Protein AF-A0AAV8C405-F1 (afdb_monomer_lite)

Radius of gyration: 24.77 Å; chains: 1; bounding box: 89×44×61 Å

Foldseek 3Di:
DVVVVVVVVVVVVVVVPPPPPPPQWAFKDWAFDKDFLLVQVDFSGAARLRQKTWDWDDDPPDDQWIWTFMFGPPDPRRQTQDTFQVPHTAGSGQWMWHCHPQRKTFIAHNVRDTRGIPPLGNDPFTMWGQHPQRWTFGHDPDTSDIRPRPRLVRWQQQFFQWAWDDDDPGIDIDHDPQWDQPDPVRSSNPIDGVDDDDLDLVPDDDDDDPQWDWDDQFPDKDWQDDPVVLVVVQSVDSQFPDWDFDPPVTTIIGTHGPCSGITHIYRHPD

Organism: NCBI:txid906938

pLDDT: mean 81.41, std 15.71, range [31.02, 98.56]

Structure (mmCIF, N/CA/C/O backbone):
data_AF-A0AAV8C405-F1
#
_entry.id   AF-A0AAV8C405-F1
#
loop_
_atom_site.group_PDB
_atom_site.id
_atom_site.type_symbol
_atom_site.label_atom_id
_atom_site.label_alt_id
_atom_site.label_comp_id
_atom_site.label_asym_id
_atom_site.label_entity_id
_atom_site.label_seq_id
_atom_site.pdbx_PDB_ins_code
_atom_site.Cartn_x
_atom_site.Cartn_y
_atom_site.Cartn_z
_atom_site.occupancy
_atom_site.B_iso_or_equiv
_atom_site.auth_seq_id
_atom_site.auth_comp_id
_atom_site.auth_asym_id
_atom_site.auth_atom_id
_atom_site.pdbx_PDB_model_num
ATOM 1 N N . MET A 1 1 ? 58.326 25.827 16.447 1.00 53.38 1 MET A N 1
ATOM 2 C CA . MET A 1 1 ? 57.005 26.466 16.674 1.00 53.38 1 MET A CA 1
ATOM 3 C C . MET A 1 1 ? 56.220 26.825 15.402 1.00 53.38 1 MET A C 1
ATOM 5 O O . MET A 1 1 ? 55.010 26.944 15.511 1.00 53.38 1 MET A O 1
ATOM 9 N N . LYS A 1 2 ? 56.823 26.942 14.203 1.00 50.94 2 LYS A N 1
ATOM 10 C CA . LYS A 1 2 ? 56.080 27.263 12.959 1.00 50.94 2 LYS A CA 1
ATOM 11 C C . LYS A 1 2 ? 55.351 26.073 12.296 1.00 50.94 2 LYS A C 1
ATOM 13 O O . LYS A 1 2 ? 54.342 26.290 11.640 1.00 50.94 2 LYS A O 1
ATOM 18 N N . ASN A 1 3 ? 55.773 24.828 12.544 1.00 49.25 3 ASN A N 1
ATOM 19 C CA . ASN A 1 3 ? 55.142 23.636 11.942 1.00 49.25 3 ASN A CA 1
ATOM 20 C C . ASN A 1 3 ? 53.895 23.125 12.688 1.00 49.25 3 ASN A C 1
ATOM 22 O O . ASN A 1 3 ? 53.127 22.360 12.119 1.00 49.25 3 ASN A O 1
ATOM 26 N N . SER A 1 4 ? 53.670 23.559 13.934 1.00 52.88 4 SER A N 1
ATOM 27 C CA . SER A 1 4 ? 52.502 23.128 14.724 1.00 52.88 4 SER A CA 1
ATOM 28 C C . SER A 1 4 ? 51.215 23.850 14.292 1.00 52.88 4 SER A C 1
ATOM 30 O O . SER A 1 4 ? 50.141 23.261 14.263 1.00 52.88 4 SER A O 1
ATOM 32 N N . PHE A 1 5 ? 51.327 25.111 13.855 1.00 55.81 5 PHE A N 1
ATOM 33 C CA . PHE A 1 5 ? 50.181 25.906 13.395 1.00 55.81 5 PHE A CA 1
ATOM 34 C C . PHE A 1 5 ? 49.602 25.421 12.056 1.00 55.81 5 PHE A C 1
ATOM 36 O O . PHE A 1 5 ? 48.390 25.468 11.869 1.00 55.81 5 PHE A O 1
ATOM 43 N N . LEU A 1 6 ? 50.440 24.906 11.146 1.00 54.69 6 LEU A N 1
ATOM 44 C CA . LEU A 1 6 ? 49.982 24.387 9.850 1.00 54.69 6 LEU A CA 1
ATOM 45 C C . LEU A 1 6 ? 49.148 23.100 10.002 1.00 54.69 6 LEU A C 1
ATOM 47 O O . LEU A 1 6 ? 48.210 22.868 9.244 1.00 54.69 6 LEU A O 1
ATOM 51 N N . PHE A 1 7 ? 49.469 22.284 11.010 1.00 53.69 7 PHE A N 1
ATOM 52 C CA . PHE A 1 7 ? 48.799 21.009 11.274 1.00 53.69 7 PHE A CA 1
ATOM 53 C C . PHE A 1 7 ? 47.396 21.200 11.876 1.00 53.69 7 PHE A C 1
ATOM 55 O O . PHE A 1 7 ? 46.473 20.453 11.558 1.00 53.69 7 PHE A O 1
ATOM 62 N N . ILE A 1 8 ? 47.206 22.247 12.688 1.00 54.34 8 ILE A N 1
ATOM 63 C CA . ILE A 1 8 ? 45.905 22.584 13.291 1.00 54.34 8 ILE A CA 1
ATOM 64 C C . ILE A 1 8 ? 44.921 23.109 12.230 1.00 54.34 8 ILE A C 1
ATOM 66 O O . ILE A 1 8 ? 43.741 22.769 12.277 1.00 54.34 8 ILE A O 1
ATOM 70 N N . ILE A 1 9 ? 45.394 23.863 11.230 1.00 54.16 9 ILE A N 1
ATOM 71 C CA . ILE A 1 9 ? 44.545 24.363 10.131 1.00 54.16 9 ILE A CA 1
ATOM 72 C C . ILE A 1 9 ? 44.079 23.210 9.221 1.00 54.16 9 ILE A C 1
ATOM 74 O O . ILE A 1 9 ? 4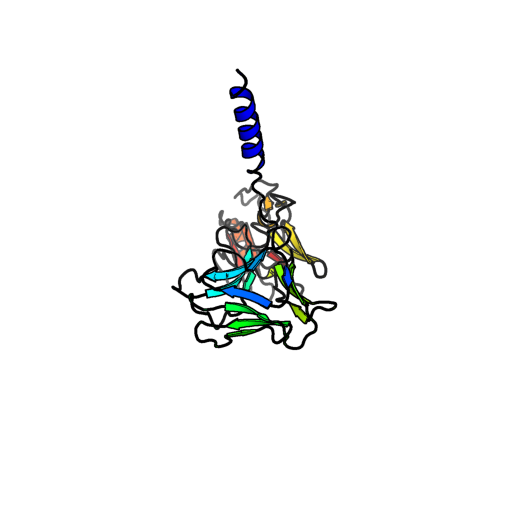2.914 23.174 8.831 1.00 54.16 9 ILE A O 1
ATOM 78 N N . LEU A 1 10 ? 44.938 22.221 8.944 1.00 52.31 10 LEU A N 1
ATOM 79 C CA . LEU A 1 10 ? 44.570 21.025 8.168 1.00 52.31 10 LEU A CA 1
ATOM 80 C C . LEU A 1 10 ? 43.542 20.134 8.896 1.00 52.31 10 LEU A C 1
ATOM 82 O O . LEU A 1 10 ? 42.629 19.611 8.259 1.00 52.31 10 LEU A O 1
ATOM 86 N N . LEU A 1 11 ? 43.622 20.020 10.227 1.00 51.41 11 LEU A N 1
ATOM 87 C CA . LEU A 1 11 ? 42.634 19.292 11.036 1.00 51.41 11 LEU A CA 1
ATOM 88 C C . LEU A 1 11 ? 41.264 19.994 11.080 1.00 51.41 11 LEU A C 1
ATOM 90 O O . LEU A 1 11 ? 40.233 19.321 11.088 1.00 51.41 11 LEU A O 1
ATOM 94 N N . GLN A 1 12 ? 41.226 21.330 11.042 1.00 51.25 12 GLN A N 1
ATOM 95 C CA . GLN A 1 12 ? 39.968 22.087 10.981 1.00 51.25 12 GLN A CA 1
ATOM 96 C C . GLN A 1 12 ? 39.289 21.945 9.609 1.00 51.25 12 GLN A C 1
ATOM 98 O O . GLN A 1 12 ? 38.069 21.832 9.549 1.00 51.25 12 GLN A O 1
ATOM 103 N N . PHE A 1 13 ? 40.058 21.849 8.516 1.00 49.50 13 PHE A N 1
ATOM 104 C CA . PHE A 1 13 ? 39.504 21.581 7.181 1.00 49.50 13 PHE A CA 1
ATOM 105 C C . PHE A 1 13 ? 39.006 20.138 7.009 1.00 49.50 13 PHE A C 1
ATOM 107 O O . PHE A 1 13 ? 37.992 19.925 6.347 1.00 49.50 13 PHE A O 1
ATOM 114 N N . PHE A 1 14 ? 39.648 19.151 7.646 1.00 47.06 14 PHE A N 1
ATOM 115 C CA . PHE A 1 14 ? 39.177 17.757 7.618 1.00 47.06 14 PHE A CA 1
ATOM 116 C C . PHE A 1 14 ? 37.901 17.543 8.456 1.00 47.06 14 PHE A C 1
ATOM 118 O O . PHE A 1 14 ? 37.101 16.659 8.164 1.00 47.06 14 PHE A O 1
ATOM 125 N N . SER A 1 15 ? 37.665 18.401 9.455 1.00 45.88 15 SER A N 1
ATOM 126 C CA . SER A 1 15 ? 36.470 18.358 10.314 1.00 45.88 15 SER A CA 1
ATOM 127 C C . SER A 1 15 ? 35.213 18.951 9.654 1.00 45.88 15 SER A C 1
ATOM 129 O O . SER A 1 15 ? 34.102 18.640 10.073 1.00 45.88 15 SER A O 1
ATOM 131 N N . ILE A 1 16 ? 35.364 19.783 8.613 1.00 47.41 16 ILE A N 1
ATOM 132 C CA . ILE A 1 16 ? 34.240 20.438 7.907 1.00 47.41 16 ILE A CA 1
ATOM 133 C C . ILE A 1 16 ? 33.677 19.550 6.773 1.00 47.41 16 ILE A C 1
ATOM 135 O O . ILE A 1 16 ? 32.593 19.808 6.258 1.00 47.41 16 ILE A O 1
ATOM 139 N N . LEU A 1 17 ? 34.352 18.449 6.420 1.00 48.44 17 LEU A N 1
ATOM 140 C CA . LEU A 1 17 ? 33.932 17.512 5.364 1.00 48.44 17 LEU A CA 1
ATOM 141 C C . LEU A 1 17 ? 33.052 16.344 5.847 1.00 48.44 17 LEU A C 1
ATOM 143 O O . LEU A 1 17 ? 32.697 15.478 5.053 1.00 48.44 17 LEU A O 1
ATOM 147 N N . LEU A 1 18 ? 32.645 16.338 7.118 1.00 48.06 18 LEU A N 1
ATOM 148 C CA . LEU A 1 18 ? 31.685 15.375 7.672 1.00 48.06 18 LEU A CA 1
ATOM 149 C C . LEU A 1 18 ? 30.322 16.026 7.939 1.00 48.06 18 LEU A C 1
ATOM 151 O O . LEU A 1 18 ? 29.680 15.768 8.955 1.00 48.06 18 LEU A O 1
ATOM 155 N N . ILE A 1 19 ? 29.839 16.859 7.016 1.00 46.97 19 ILE A N 1
ATOM 156 C CA . ILE A 1 19 ? 28.394 17.068 6.927 1.00 46.97 19 ILE A CA 1
ATOM 157 C C . ILE A 1 19 ? 27.862 15.822 6.227 1.00 46.97 19 ILE A C 1
ATOM 159 O O . ILE A 1 19 ? 27.951 15.702 5.008 1.00 46.97 19 ILE A O 1
ATOM 163 N N . SER A 1 20 ? 27.357 14.867 7.009 1.00 47.41 20 SER A N 1
ATOM 164 C CA . SER A 1 20 ? 26.514 13.794 6.484 1.00 47.41 20 SER A CA 1
ATOM 165 C C . SER A 1 20 ? 25.302 14.455 5.827 1.00 47.41 20 SER A C 1
ATOM 167 O O . SER A 1 20 ? 24.332 14.818 6.494 1.00 47.41 20 SER A O 1
ATOM 169 N N . SER A 1 21 ? 25.390 14.714 4.521 1.00 45.72 21 SER A N 1
ATOM 170 C CA . SER A 1 21 ? 24.246 15.131 3.729 1.00 45.72 21 SER A CA 1
ATOM 171 C C . SER A 1 21 ? 23.313 13.930 3.701 1.00 45.72 21 SER A C 1
ATOM 173 O O . SER A 1 21 ? 23.540 12.990 2.937 1.00 45.72 21 SER A O 1
ATOM 175 N N . LYS A 1 22 ? 22.280 13.918 4.548 1.00 51.53 22 LYS A N 1
ATOM 176 C CA . LYS A 1 22 ? 21.141 13.037 4.292 1.00 51.53 22 LYS A CA 1
ATOM 177 C C . LYS A 1 22 ? 20.684 13.357 2.870 1.00 51.53 22 LYS A C 1
ATOM 179 O O . LYS A 1 22 ? 20.282 14.491 2.608 1.00 51.53 22 LYS A O 1
ATOM 184 N N . ALA A 1 23 ? 20.858 12.407 1.951 1.00 58.97 23 ALA A N 1
ATOM 185 C CA . ALA A 1 23 ? 20.391 12.558 0.583 1.00 58.97 23 ALA A CA 1
ATOM 186 C C . ALA A 1 23 ? 18.901 12.915 0.639 1.00 58.97 23 ALA A C 1
ATOM 188 O O . ALA A 1 23 ? 18.150 12.314 1.412 1.00 58.97 23 ALA A O 1
ATOM 189 N N . GLN A 1 24 ? 18.494 13.947 -0.100 1.00 62.78 24 GLN A N 1
ATOM 190 C CA . GLN A 1 24 ? 17.085 14.323 -0.147 1.00 62.78 24 GLN A CA 1
ATOM 191 C C . GLN A 1 24 ? 16.260 13.161 -0.724 1.00 62.78 24 GLN A C 1
ATOM 193 O O . GLN A 1 24 ? 16.776 12.433 -1.578 1.00 62.78 24 GLN A O 1
ATOM 198 N N . PRO A 1 25 ? 14.999 12.981 -0.286 1.00 80.06 25 PRO A N 1
ATOM 199 C CA . PRO A 1 25 ? 14.110 11.982 -0.863 1.00 80.06 25 PRO A CA 1
ATOM 200 C C . PRO A 1 25 ? 14.013 12.169 -2.376 1.00 80.06 25 PRO A C 1
ATOM 202 O O . PRO A 1 25 ? 13.748 13.272 -2.861 1.00 80.06 25 PRO A O 1
ATOM 205 N N . GLN A 1 26 ? 14.245 11.097 -3.129 1.00 92.06 26 GLN A N 1
ATOM 206 C CA . GLN A 1 26 ? 14.080 11.118 -4.573 1.00 92.06 26 GLN A CA 1
ATOM 207 C C . GLN A 1 26 ? 12.615 10.826 -4.909 1.00 92.06 26 GLN A C 1
ATOM 209 O O . GLN A 1 26 ? 12.222 9.674 -5.065 1.00 92.06 26 GLN A O 1
ATOM 214 N N . SER A 1 27 ? 11.809 11.885 -4.994 1.00 95.00 27 SER A N 1
ATOM 215 C CA . SER A 1 27 ? 10.361 11.808 -5.237 1.00 95.00 27 SER A CA 1
ATOM 216 C C . SER A 1 27 ? 9.975 11.760 -6.709 1.00 95.00 27 SER A C 1
ATOM 218 O O . SER A 1 27 ? 8.834 11.434 -7.030 1.00 95.00 27 SER A O 1
ATOM 220 N N . SER A 1 28 ? 10.916 12.027 -7.621 1.00 96.31 28 SER A N 1
ATOM 221 C CA . SER A 1 28 ? 10.683 11.932 -9.061 1.00 96.31 28 SER A CA 1
ATOM 222 C C . SER A 1 28 ? 11.900 11.457 -9.856 1.00 96.31 28 SER A C 1
ATOM 224 O O . SER A 1 28 ? 13.056 11.603 -9.447 1.00 96.31 28 SER A O 1
ATOM 226 N N . LEU A 1 29 ? 11.617 10.874 -11.020 1.00 95.88 29 LEU A N 1
ATOM 227 C CA . LEU A 1 29 ? 12.593 10.372 -11.979 1.00 95.88 29 LEU A CA 1
ATOM 228 C C . LEU A 1 29 ? 12.191 10.763 -13.402 1.00 95.88 29 LEU A C 1
ATOM 230 O O . LEU A 1 29 ? 11.020 10.734 -13.777 1.00 95.88 29 LEU A O 1
ATOM 234 N N . ASN A 1 30 ? 13.193 11.058 -14.225 1.00 95.56 30 ASN A N 1
ATOM 235 C CA . ASN A 1 30 ? 13.000 11.307 -15.650 1.00 95.56 30 ASN A CA 1
ATOM 236 C C . ASN A 1 30 ? 12.993 10.001 -16.454 1.00 95.56 30 ASN A C 1
ATOM 238 O O . ASN A 1 30 ? 13.480 8.954 -16.006 1.00 95.56 30 ASN A O 1
ATOM 242 N N . LYS A 1 31 ? 12.518 10.089 -17.697 1.00 94.81 31 LYS A N 1
ATOM 243 C CA . LYS A 1 31 ? 12.650 9.037 -18.714 1.00 94.81 31 LYS A CA 1
ATOM 244 C C . LYS A 1 31 ? 14.057 8.433 -18.775 1.00 94.81 31 LYS A C 1
ATOM 246 O O . LYS A 1 31 ? 15.065 9.135 -18.805 1.00 94.81 31 LYS A O 1
ATOM 251 N N . GLY A 1 32 ? 14.116 7.115 -18.924 1.00 95.06 32 GLY A N 1
ATOM 252 C CA . GLY A 1 32 ? 15.349 6.334 -19.025 1.00 95.06 32 GLY A CA 1
ATOM 253 C C . GLY A 1 32 ? 15.819 5.737 -17.700 1.00 95.06 32 GLY A C 1
ATOM 254 O O . GLY A 1 32 ? 16.663 4.841 -17.736 1.00 95.06 32 GLY A O 1
ATOM 255 N N . SER A 1 33 ? 15.256 6.183 -16.576 1.00 96.88 33 SER A N 1
ATOM 256 C CA . SER A 1 33 ? 15.542 5.664 -15.238 1.00 96.88 33 SER A CA 1
ATOM 257 C C . SER A 1 33 ? 15.137 4.197 -15.090 1.00 96.88 33 SER A C 1
ATOM 259 O O . SER A 1 33 ? 14.125 3.754 -15.639 1.00 96.88 33 SER A O 1
ATOM 261 N N . SER A 1 34 ? 15.924 3.428 -14.341 1.00 97.69 34 SER A N 1
ATOM 262 C CA . SER A 1 34 ? 15.666 2.010 -14.084 1.00 97.69 34 SER A CA 1
ATOM 263 C C . SER A 1 34 ? 16.323 1.555 -12.794 1.00 97.69 34 SER A C 1
ATOM 265 O O . SER A 1 34 ? 17.341 2.121 -12.403 1.00 97.69 34 SER A O 1
ATOM 267 N N . GLN A 1 35 ? 15.808 0.475 -12.220 1.00 97.75 35 GLN A N 1
ATOM 268 C CA . GLN A 1 35 ? 16.409 -0.201 -11.078 1.00 97.75 35 GLN A CA 1
ATOM 269 C C . GLN A 1 35 ? 16.387 -1.711 -11.308 1.00 97.75 35 GLN A C 1
ATOM 271 O O . GLN A 1 35 ? 15.422 -2.254 -11.850 1.00 97.75 35 GLN A O 1
ATOM 276 N N . LEU A 1 36 ? 17.481 -2.365 -10.931 1.00 98.31 36 LEU A N 1
ATOM 277 C CA . LEU A 1 36 ? 17.602 -3.818 -10.905 1.00 98.31 36 LEU A CA 1
ATOM 278 C C . LEU A 1 36 ? 17.115 -4.354 -9.557 1.00 98.31 36 LEU A C 1
ATOM 280 O O . LEU A 1 36 ? 17.281 -3.686 -8.536 1.00 98.31 36 LEU A O 1
ATOM 284 N N . VAL A 1 37 ? 16.535 -5.552 -9.560 1.00 97.88 37 VAL A N 1
ATOM 285 C CA . VAL A 1 37 ? 16.013 -6.206 -8.352 1.00 97.88 37 VAL A CA 1
ATOM 286 C C . VAL A 1 37 ? 17.099 -6.458 -7.306 1.00 97.88 37 VAL A C 1
ATOM 288 O O . VAL A 1 37 ? 16.819 -6.404 -6.120 1.00 97.88 37 VAL A O 1
ATOM 291 N N . GLU A 1 38 ? 18.359 -6.613 -7.708 1.00 97.00 38 GLU A N 1
ATOM 292 C CA . GLU A 1 38 ? 19.507 -6.755 -6.806 1.00 97.00 38 GLU A CA 1
ATOM 293 C C . GLU A 1 38 ? 19.739 -5.519 -5.920 1.00 97.00 38 GLU A C 1
ATOM 295 O O . GLU A 1 38 ? 20.418 -5.614 -4.903 1.00 97.00 38 GLU A O 1
ATOM 300 N N . HIS A 1 39 ? 19.163 -4.371 -6.289 1.00 96.06 39 HIS A N 1
ATOM 301 C CA . HIS A 1 39 ? 19.200 -3.126 -5.520 1.00 96.06 39 HIS A CA 1
ATOM 302 C C . HIS A 1 39 ? 17.891 -2.869 -4.756 1.00 96.06 39 HIS A C 1
ATOM 304 O O . HIS A 1 39 ? 17.534 -1.712 -4.535 1.00 96.06 39 HIS A O 1
ATOM 310 N N . TYR A 1 40 ? 17.134 -3.917 -4.405 1.00 94.44 40 TYR A N 1
ATOM 311 C CA . TYR A 1 40 ? 15.853 -3.801 -3.688 1.00 94.44 40 TYR A CA 1
ATOM 312 C C . TYR A 1 40 ? 15.972 -3.207 -2.275 1.00 94.44 40 TYR A C 1
ATOM 314 O O . TYR A 1 40 ? 14.970 -2.807 -1.683 1.00 94.44 40 TYR A O 1
ATOM 322 N N . ASP A 1 41 ? 17.180 -3.159 -1.714 1.00 92.62 41 ASP A N 1
ATOM 323 C CA . ASP A 1 41 ? 17.466 -2.507 -0.438 1.00 92.62 41 ASP A CA 1
ATOM 324 C C . ASP A 1 41 ? 17.249 -0.987 -0.505 1.00 92.62 41 ASP A C 1
ATOM 326 O O . ASP A 1 41 ? 16.955 -0.359 0.516 1.00 92.62 41 ASP A O 1
ATOM 330 N N . GLN A 1 42 ? 17.332 -0.410 -1.709 1.00 93.38 42 GLN A N 1
ATOM 331 C CA . GLN A 1 42 ? 17.042 0.991 -1.973 1.00 93.38 42 GLN A CA 1
ATOM 332 C C . GLN A 1 42 ? 15.664 1.158 -2.628 1.00 93.38 42 GLN A C 1
ATOM 334 O O . GLN A 1 42 ? 15.300 0.404 -3.534 1.00 93.38 42 GLN A O 1
ATOM 339 N N . PRO A 1 43 ? 14.877 2.164 -2.225 1.00 95.12 43 PRO A N 1
ATOM 340 C CA . PRO A 1 43 ? 13.630 2.480 -2.905 1.00 95.12 43 PRO A CA 1
ATOM 341 C C . PRO A 1 43 ? 13.894 3.041 -4.310 1.00 95.12 43 PRO A C 1
ATOM 343 O O . PRO A 1 43 ? 14.879 3.739 -4.544 1.00 95.12 43 PRO A O 1
ATOM 346 N N . PHE A 1 44 ? 12.976 2.773 -5.235 1.00 96.56 44 PHE A N 1
ATOM 347 C CA . PHE A 1 44 ? 12.951 3.392 -6.559 1.00 96.56 44 PHE A CA 1
ATOM 348 C C . PHE A 1 44 ? 12.598 4.881 -6.467 1.00 96.56 44 PHE A C 1
ATOM 350 O O . PHE A 1 44 ? 13.223 5.712 -7.119 1.00 96.56 44 PHE A O 1
ATOM 357 N N . LEU A 1 45 ? 11.597 5.206 -5.643 1.00 97.19 45 LEU A N 1
ATOM 358 C CA . LEU A 1 45 ? 11.199 6.567 -5.291 1.00 97.19 45 LEU A CA 1
ATOM 359 C C . LEU A 1 45 ? 10.783 6.615 -3.821 1.00 97.19 45 LEU A C 1
ATOM 361 O O . LEU A 1 45 ? 10.276 5.630 -3.278 1.00 97.19 45 LEU A O 1
ATOM 365 N N . VAL A 1 46 ? 10.949 7.781 -3.207 1.00 95.50 46 VAL A N 1
ATOM 366 C CA . VAL A 1 46 ? 10.458 8.104 -1.861 1.00 95.50 46 VAL A CA 1
ATOM 367 C C . VAL A 1 46 ? 9.665 9.400 -1.949 1.00 95.50 46 VAL A C 1
ATOM 369 O O . VAL A 1 46 ? 10.140 10.346 -2.573 1.00 95.50 46 VAL A O 1
ATOM 372 N N . SER A 1 47 ? 8.479 9.457 -1.342 1.00 92.88 47 SER A N 1
ATOM 373 C CA . SER A 1 47 ? 7.672 10.678 -1.289 1.00 92.88 47 SER A CA 1
ATOM 374 C C . SER A 1 47 ? 8.440 11.823 -0.618 1.00 92.88 47 SER A C 1
ATOM 376 O O . SER A 1 47 ? 9.425 11.611 0.094 1.00 92.88 47 SER A O 1
ATOM 378 N N . GLN A 1 48 ? 8.021 13.062 -0.864 1.00 91.12 48 GLN A N 1
ATOM 379 C CA . GLN A 1 48 ? 8.754 14.242 -0.411 1.00 91.12 48 GLN A CA 1
ATOM 380 C C . GLN A 1 48 ? 8.806 14.331 1.119 1.00 91.12 48 GLN A C 1
ATOM 382 O O . GLN A 1 48 ? 9.819 14.753 1.682 1.00 91.12 48 GLN A O 1
ATOM 387 N N . ASP A 1 49 ? 7.726 13.912 1.775 1.00 84.88 49 ASP A N 1
ATOM 388 C CA . ASP A 1 49 ? 7.609 13.818 3.231 1.00 84.88 49 ASP A CA 1
ATOM 389 C C . ASP A 1 49 ? 8.246 12.546 3.826 1.00 84.88 49 ASP A C 1
ATOM 391 O O . ASP A 1 49 ? 8.380 12.420 5.044 1.00 84.88 49 ASP A O 1
ATOM 395 N N . GLY A 1 50 ? 8.672 11.612 2.972 1.00 87.62 50 GLY A N 1
ATOM 396 C CA . GLY A 1 50 ? 9.246 10.334 3.364 1.00 87.62 50 GLY A CA 1
ATOM 397 C C . GLY A 1 50 ? 8.241 9.282 3.826 1.00 87.62 50 GLY A C 1
ATOM 398 O O . GLY A 1 50 ? 8.690 8.210 4.214 1.00 87.62 50 GLY A O 1
ATOM 399 N N . THR A 1 51 ? 6.930 9.538 3.797 1.00 83.69 51 THR A N 1
ATOM 400 C CA . THR A 1 51 ? 5.882 8.620 4.283 1.00 83.69 51 THR A CA 1
ATOM 401 C C . THR A 1 51 ? 5.736 7.369 3.416 1.00 83.69 51 THR A C 1
ATOM 403 O O . THR A 1 51 ? 5.521 6.270 3.936 1.00 83.69 51 THR A O 1
ATOM 406 N N . PHE A 1 52 ? 5.879 7.520 2.100 1.00 89.12 52 PHE A N 1
ATOM 407 C CA . PHE A 1 52 ? 5.747 6.436 1.135 1.00 89.12 52 PHE A CA 1
ATOM 408 C C . PHE A 1 52 ? 7.049 6.190 0.393 1.00 89.12 52 PHE A C 1
ATOM 410 O O . PHE A 1 52 ? 7.804 7.105 0.070 1.00 89.12 52 PHE A O 1
ATOM 417 N N . ALA A 1 53 ? 7.279 4.931 0.056 1.00 94.19 53 ALA A N 1
ATOM 418 C CA . ALA A 1 53 ? 8.293 4.546 -0.904 1.00 94.19 53 ALA A CA 1
ATOM 419 C C . ALA A 1 53 ? 7.717 3.529 -1.882 1.00 94.19 53 ALA A C 1
ATOM 421 O O . ALA A 1 53 ? 6.764 2.815 -1.571 1.00 94.19 53 ALA A O 1
ATOM 422 N N . CYS A 1 54 ? 8.303 3.460 -3.071 1.00 95.94 54 CYS A N 1
ATOM 423 C CA . CYS A 1 54 ? 8.022 2.392 -4.015 1.00 95.94 54 CYS A CA 1
ATOM 424 C C . CYS A 1 54 ? 9.313 1.769 -4.524 1.00 95.94 54 CYS A C 1
ATOM 426 O O . CYS A 1 54 ? 10.358 2.417 -4.534 1.00 95.94 54 CYS A O 1
ATOM 428 N N . GLY A 1 55 ? 9.249 0.526 -4.983 1.00 96.88 55 GLY A N 1
ATOM 429 C CA . GLY A 1 55 ? 10.421 -0.220 -5.427 1.00 96.88 55 GLY A CA 1
ATOM 430 C C . GLY A 1 55 ? 10.182 -1.721 -5.422 1.00 96.88 55 GLY A C 1
ATOM 431 O O . GLY A 1 55 ? 9.043 -2.185 -5.328 1.00 96.88 55 GLY A O 1
ATOM 432 N N . PHE A 1 56 ? 11.272 -2.476 -5.516 1.00 97.44 56 PHE A N 1
ATOM 433 C CA . PHE A 1 56 ? 11.221 -3.920 -5.342 1.00 97.44 56 PHE A CA 1
ATOM 434 C C . PHE A 1 56 ? 10.942 -4.281 -3.883 1.00 97.44 56 PHE A C 1
ATOM 436 O O . PHE A 1 56 ? 11.584 -3.773 -2.966 1.00 97.44 56 PHE A O 1
ATOM 443 N N . TYR A 1 57 ? 9.985 -5.178 -3.690 1.00 94.25 57 TYR A N 1
ATOM 444 C CA . TYR A 1 57 ? 9.516 -5.650 -2.402 1.00 94.25 57 TYR A CA 1
ATOM 445 C C . TYR A 1 57 ? 9.601 -7.183 -2.374 1.00 94.25 57 TYR A C 1
ATOM 447 O O . TYR A 1 57 ? 8.945 -7.829 -3.201 1.00 94.25 57 TYR A O 1
ATOM 455 N N . PRO A 1 58 ? 10.424 -7.776 -1.490 1.00 94.00 58 PRO A N 1
ATOM 456 C CA . PRO A 1 58 ? 10.551 -9.225 -1.391 1.00 94.00 58 PRO A CA 1
ATOM 457 C C . PRO A 1 58 ? 9.295 -9.842 -0.772 1.00 94.00 58 PRO A C 1
ATOM 459 O O . PRO A 1 58 ? 8.711 -9.284 0.158 1.00 94.00 58 PRO A O 1
ATOM 462 N N . ASP A 1 59 ? 8.899 -11.013 -1.262 1.00 90.62 59 ASP A N 1
ATOM 463 C CA . ASP A 1 59 ? 7.892 -11.826 -0.588 1.00 90.62 59 ASP A CA 1
ATOM 464 C C . ASP A 1 59 ? 8.429 -12.289 0.785 1.00 90.62 59 ASP A C 1
ATOM 466 O O . ASP A 1 59 ? 9.556 -12.789 0.854 1.00 90.62 59 ASP A O 1
ATOM 470 N N . PRO A 1 60 ? 7.670 -12.145 1.888 1.00 84.62 60 PRO A N 1
ATOM 471 C CA . PRO A 1 60 ? 8.140 -12.549 3.216 1.00 84.62 60 PRO A CA 1
ATOM 472 C C . PRO A 1 60 ? 8.405 -14.055 3.360 1.00 84.62 60 PRO A C 1
ATOM 474 O O . PRO A 1 60 ? 9.145 -14.464 4.253 1.00 84.62 60 PRO A O 1
ATOM 477 N N . VAL A 1 61 ? 7.781 -14.882 2.516 1.00 85.56 61 VAL A N 1
ATOM 478 C CA . VAL A 1 61 ? 7.832 -16.350 2.589 1.00 85.56 61 VAL A CA 1
ATOM 479 C C . VAL A 1 61 ? 8.595 -16.938 1.398 1.00 85.56 61 VAL A C 1
ATOM 481 O O . VAL A 1 61 ? 9.309 -17.933 1.531 1.00 85.56 61 VAL A O 1
ATOM 484 N N . GLY A 1 62 ? 8.444 -16.335 0.222 1.00 84.25 62 GLY A N 1
ATOM 485 C CA . GLY A 1 62 ? 9.014 -16.782 -1.037 1.00 84.25 62 GLY A CA 1
ATOM 486 C C . GLY A 1 62 ? 10.481 -16.394 -1.207 1.00 84.25 62 GLY A C 1
ATOM 487 O O . GLY A 1 62 ? 10.844 -15.223 -1.262 1.00 84.25 62 GLY A O 1
ATOM 488 N N . VAL A 1 63 ? 11.343 -17.392 -1.403 1.00 89.00 63 VAL A N 1
ATOM 489 C CA . VAL A 1 63 ? 12.747 -17.161 -1.769 1.00 89.00 63 VAL A CA 1
ATOM 490 C C . VAL A 1 63 ? 12.829 -16.717 -3.230 1.00 89.00 63 VAL A C 1
ATOM 492 O O . VAL A 1 63 ? 12.328 -17.410 -4.112 1.00 89.00 63 VAL A O 1
ATOM 495 N N . ASN A 1 64 ? 13.509 -15.598 -3.498 1.00 91.50 64 ASN A N 1
ATOM 496 C CA . ASN A 1 64 ? 13.664 -15.018 -4.842 1.00 91.50 64 ASN A CA 1
ATOM 497 C C . ASN A 1 64 ? 12.343 -14.637 -5.531 1.00 91.50 64 ASN A C 1
ATOM 499 O O . ASN A 1 64 ? 12.290 -14.593 -6.760 1.00 91.50 64 ASN A O 1
ATOM 503 N N . VAL A 1 65 ? 11.300 -14.345 -4.753 1.00 95.31 65 VAL A N 1
ATOM 504 C CA . VAL A 1 65 ? 9.998 -13.882 -5.242 1.00 95.31 65 VAL A CA 1
ATOM 505 C C . VAL A 1 65 ? 9.877 -12.395 -4.932 1.00 95.31 65 VAL A C 1
ATOM 507 O O . VAL A 1 65 ? 9.958 -11.997 -3.771 1.00 95.31 65 VAL A O 1
ATOM 510 N N . PHE A 1 66 ? 9.717 -11.570 -5.965 1.00 97.19 66 PHE A N 1
ATOM 511 C CA . PHE A 1 66 ? 9.682 -10.118 -5.820 1.00 97.19 66 PHE A CA 1
ATOM 512 C C . PHE A 1 66 ? 8.492 -9.484 -6.528 1.00 97.19 66 PHE A C 1
ATOM 514 O O . PHE A 1 66 ? 8.056 -9.895 -7.609 1.00 97.19 66 PHE A O 1
ATOM 521 N N . TYR A 1 67 ? 8.031 -8.398 -5.925 1.00 97.12 67 TYR A N 1
ATOM 522 C CA . TYR A 1 67 ? 6.992 -7.535 -6.453 1.00 97.12 67 TYR A CA 1
ATOM 523 C C . TYR A 1 67 ? 7.516 -6.113 -6.608 1.00 97.12 67 TYR A C 1
ATOM 525 O O . TYR A 1 67 ? 8.452 -5.713 -5.922 1.00 97.12 67 TYR A O 1
ATOM 533 N N . PHE A 1 68 ? 6.907 -5.331 -7.491 1.00 97.25 68 PHE A N 1
ATOM 534 C CA . PHE A 1 68 ? 7.052 -3.885 -7.480 1.00 97.25 68 PHE A CA 1
ATOM 535 C C . PHE A 1 68 ? 5.852 -3.284 -6.750 1.00 97.25 68 PHE A C 1
ATOM 537 O O . PHE A 1 68 ? 4.712 -3.410 -7.205 1.00 97.25 68 PHE A O 1
ATOM 544 N N . SER A 1 69 ? 6.113 -2.654 -5.609 1.00 95.19 69 SER A N 1
ATOM 545 C CA . SER A 1 69 ? 5.074 -2.225 -4.674 1.00 95.19 69 SER A CA 1
ATOM 546 C C . SER A 1 69 ? 5.284 -0.792 -4.207 1.00 95.19 69 SER A C 1
ATOM 548 O O . SER A 1 69 ? 6.382 -0.248 -4.308 1.00 95.19 69 SER A O 1
ATOM 550 N N . ILE A 1 70 ? 4.217 -0.204 -3.672 1.00 93.75 70 ILE A N 1
ATOM 551 C CA . ILE A 1 70 ? 4.217 1.037 -2.893 1.00 93.75 70 ILE A CA 1
ATOM 552 C C . ILE A 1 70 ? 3.945 0.645 -1.440 1.00 93.75 70 ILE A C 1
ATOM 554 O O . ILE A 1 70 ? 3.034 -0.144 -1.189 1.00 93.75 70 ILE A O 1
ATOM 558 N N . TRP A 1 71 ? 4.710 1.170 -0.487 1.00 90.06 71 TRP A N 1
ATOM 559 C CA . TRP A 1 71 ? 4.570 0.857 0.936 1.00 90.06 71 TRP A CA 1
ATOM 560 C C . TRP A 1 71 ? 4.791 2.073 1.837 1.00 90.06 71 TRP A C 1
ATOM 562 O O . TRP A 1 71 ? 5.394 3.072 1.438 1.00 90.06 71 TRP A O 1
ATOM 572 N N . LEU A 1 72 ? 4.331 1.947 3.082 1.00 85.75 72 LEU A N 1
ATOM 573 C CA . LEU A 1 72 ? 4.586 2.889 4.172 1.00 85.75 72 LEU A CA 1
ATOM 574 C C . LEU A 1 72 ? 5.979 2.678 4.765 1.00 85.75 72 LEU A C 1
ATOM 576 O O . LEU A 1 72 ? 6.311 1.582 5.214 1.00 85.75 72 LEU A O 1
ATOM 580 N N . THR A 1 73 ? 6.798 3.724 4.802 1.00 84.06 73 THR A N 1
ATOM 581 C CA . THR A 1 73 ? 8.199 3.643 5.259 1.00 84.06 73 THR A CA 1
ATOM 582 C C . THR A 1 73 ? 8.331 3.467 6.770 1.00 84.06 73 THR A C 1
ATOM 584 O O . THR A 1 73 ? 9.222 2.752 7.222 1.00 84.06 73 THR A O 1
ATOM 587 N N . ASN A 1 74 ? 7.433 4.081 7.544 1.00 71.12 74 ASN A N 1
ATOM 588 C CA . ASN A 1 74 ? 7.466 4.104 9.010 1.00 71.12 74 ASN A CA 1
ATOM 589 C C . ASN A 1 74 ? 6.715 2.926 9.663 1.00 71.12 74 ASN A C 1
ATOM 591 O O . ASN A 1 74 ? 6.503 2.929 10.874 1.00 71.12 74 ASN A O 1
ATOM 595 N N . SER A 1 75 ? 6.298 1.929 8.878 1.00 66.00 75 SER A N 1
ATOM 596 C CA . SER A 1 75 ? 5.665 0.706 9.384 1.00 66.00 75 SER A CA 1
ATOM 597 C C . SER A 1 75 ? 6.717 -0.366 9.683 1.00 66.00 75 SER A C 1
ATOM 599 O O . SER A 1 75 ? 7.646 -0.555 8.896 1.00 66.00 75 SER A O 1
ATOM 601 N N . ILE A 1 76 ? 6.545 -1.094 10.795 1.00 58.69 76 ILE A N 1
ATOM 602 C CA . ILE A 1 76 ? 7.440 -2.181 11.242 1.00 58.69 76 ILE A CA 1
ATOM 603 C C . ILE A 1 76 ? 7.646 -3.222 10.130 1.00 58.69 76 ILE A C 1
ATOM 605 O O . ILE A 1 76 ? 8.760 -3.703 9.938 1.00 58.69 76 ILE A O 1
ATOM 609 N N . GLU A 1 77 ? 6.596 -3.512 9.358 1.00 67.75 77 GLU A N 1
ATOM 610 C CA . GLU A 1 77 ? 6.617 -4.495 8.269 1.00 67.75 77 GLU A CA 1
ATOM 611 C C . GLU A 1 77 ? 6.480 -3.860 6.880 1.00 67.75 77 GLU A C 1
ATOM 613 O O . GLU A 1 77 ? 6.135 -4.557 5.935 1.00 67.75 77 GLU A O 1
ATOM 618 N N . LYS A 1 7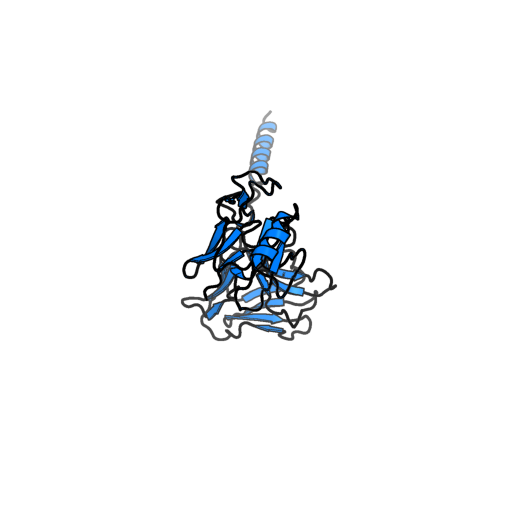8 ? 6.725 -2.547 6.729 1.00 74.00 78 LYS A N 1
ATOM 619 C CA . LYS A 1 78 ? 6.548 -1.826 5.453 1.00 74.00 78 LYS A CA 1
ATOM 620 C C . LYS A 1 78 ? 5.208 -2.157 4.774 1.00 74.00 78 LYS A C 1
ATOM 622 O O . LYS A 1 78 ? 5.166 -2.647 3.647 1.00 74.00 78 LYS A O 1
ATOM 627 N N . THR A 1 79 ? 4.110 -1.882 5.476 1.00 79.44 79 THR A N 1
ATOM 628 C CA . THR A 1 79 ? 2.736 -2.127 5.012 1.00 79.44 79 THR A CA 1
ATOM 629 C C . THR A 1 79 ? 2.546 -1.735 3.544 1.00 79.44 79 THR A C 1
ATOM 631 O O . THR A 1 79 ? 2.728 -0.571 3.174 1.00 79.44 79 THR A O 1
ATOM 634 N N . VAL A 1 80 ? 2.179 -2.713 2.714 1.00 85.62 80 VAL A N 1
ATOM 635 C CA . VAL A 1 80 ? 2.027 -2.548 1.265 1.00 85.62 80 VAL A CA 1
ATOM 636 C C . VAL A 1 80 ? 0.691 -1.882 0.949 1.00 85.62 80 VAL A C 1
ATOM 638 O O . VAL A 1 80 ? -0.369 -2.406 1.280 1.00 85.62 80 VAL A O 1
ATOM 641 N N . ALA A 1 81 ? 0.752 -0.740 0.267 1.00 85.06 81 ALA A N 1
ATOM 642 C CA . ALA A 1 81 ? -0.406 0.025 -0.176 1.00 85.06 81 ALA A CA 1
ATOM 643 C C . ALA A 1 81 ? -0.895 -0.379 -1.572 1.00 85.06 81 ALA A C 1
ATOM 645 O O . ALA A 1 81 ? -2.082 -0.298 -1.877 1.00 85.06 81 ALA A O 1
ATOM 646 N N . TRP A 1 82 ? 0.020 -0.813 -2.438 1.00 90.38 82 TRP A N 1
ATOM 647 C CA . TRP A 1 82 ? -0.296 -1.202 -3.808 1.00 90.38 82 TRP A CA 1
ATOM 648 C C . TRP A 1 82 ? 0.809 -2.088 -4.384 1.00 90.38 82 TRP A C 1
ATOM 650 O O . TRP A 1 82 ? 1.974 -1.941 -4.014 1.00 90.38 82 TRP A O 1
ATOM 660 N N . THR A 1 83 ? 0.457 -2.971 -5.320 1.00 92.94 83 THR A N 1
ATOM 661 C CA . THR A 1 83 ? 1.399 -3.875 -5.995 1.00 92.94 83 THR A CA 1
ATOM 662 C C . THR A 1 83 ? 1.070 -3.978 -7.477 1.00 92.94 83 THR A C 1
ATOM 664 O O . THR A 1 83 ? -0.064 -4.296 -7.831 1.00 92.94 83 THR A O 1
ATOM 667 N N . ALA A 1 84 ? 2.076 -3.765 -8.327 1.00 95.06 84 ALA A N 1
ATOM 668 C CA . ALA A 1 84 ? 1.957 -3.796 -9.782 1.00 95.06 84 ALA A CA 1
ATOM 669 C C . ALA A 1 84 ? 1.673 -5.205 -10.314 1.00 95.06 84 ALA A C 1
ATOM 671 O O . ALA A 1 84 ? 0.695 -5.451 -11.013 1.00 95.06 84 ALA A O 1
ATOM 672 N N . ASN A 1 85 ? 2.544 -6.144 -9.965 1.00 95.56 85 ASN A N 1
ATOM 673 C CA . ASN A 1 85 ? 2.603 -7.484 -10.534 1.00 95.56 85 ASN A CA 1
ATOM 674 C C . ASN A 1 85 ? 2.092 -8.540 -9.542 1.00 95.56 85 ASN A C 1
ATOM 676 O O . ASN A 1 85 ? 2.731 -9.569 -9.343 1.00 95.56 85 ASN A O 1
ATOM 680 N N . ARG A 1 86 ? 0.949 -8.264 -8.896 1.00 90.81 86 ARG A N 1
ATOM 681 C CA . ARG A 1 86 ? 0.377 -9.092 -7.814 1.00 90.81 86 ARG A CA 1
ATOM 682 C C . ARG A 1 86 ? 0.191 -10.559 -8.217 1.00 90.81 86 ARG A C 1
ATOM 684 O O . ARG A 1 86 ? 0.492 -11.440 -7.422 1.00 90.81 86 ARG A O 1
ATOM 691 N N . ASP A 1 87 ? -0.258 -10.804 -9.445 1.00 92.25 87 ASP A N 1
ATOM 692 C CA . ASP A 1 87 ? -0.568 -12.154 -9.938 1.00 92.25 87 ASP A CA 1
ATOM 693 C C . ASP A 1 87 ? 0.634 -12.851 -10.596 1.00 92.25 87 ASP A C 1
ATOM 695 O O . ASP A 1 87 ? 0.601 -14.054 -10.850 1.00 92.25 87 ASP A O 1
ATOM 699 N N . SER A 1 88 ? 1.702 -12.095 -10.863 1.00 95.31 88 SER A N 1
ATOM 700 C CA . SER A 1 88 ? 2.867 -12.544 -11.626 1.00 95.31 88 SER A CA 1
ATOM 701 C C . SER A 1 88 ? 4.154 -12.012 -10.979 1.00 95.31 88 SER A C 1
ATOM 703 O O . SER A 1 88 ? 4.712 -11.009 -11.438 1.00 95.31 88 SER A O 1
ATOM 705 N N . PRO A 1 89 ? 4.636 -12.622 -9.882 1.00 96.56 89 PRO A N 1
ATOM 706 C CA . PRO A 1 89 ? 5.898 -12.229 -9.261 1.00 96.56 89 PRO A CA 1
ATOM 707 C C . PRO A 1 89 ? 7.087 -12.412 -10.212 1.00 96.56 89 PRO A C 1
ATOM 709 O O . PRO A 1 89 ? 7.057 -13.249 -11.113 1.00 96.56 89 PRO A O 1
ATOM 712 N N . VAL A 1 90 ? 8.152 -11.642 -9.985 1.00 98.06 90 VAL A N 1
ATOM 713 C CA . VAL A 1 90 ? 9.403 -11.728 -10.756 1.00 98.06 90 VAL A CA 1
ATOM 714 C C . VAL A 1 90 ? 10.532 -12.334 -9.930 1.00 98.06 90 VAL A C 1
ATOM 716 O O . VAL A 1 90 ? 10.471 -12.372 -8.699 1.00 98.06 90 VAL A O 1
ATOM 719 N N . ASN A 1 91 ? 11.579 -12.800 -10.609 1.00 97.38 91 ASN A N 1
ATOM 720 C CA . ASN A 1 91 ? 12.735 -13.396 -9.960 1.00 97.38 91 ASN A CA 1
ATOM 721 C C . ASN A 1 91 ? 13.579 -12.346 -9.216 1.00 97.38 91 ASN A C 1
ATOM 723 O O . ASN A 1 91 ? 13.733 -11.217 -9.683 1.00 97.38 91 ASN A O 1
ATOM 727 N N . GLY A 1 92 ? 14.186 -12.743 -8.097 1.00 96.00 92 GLY A N 1
ATOM 728 C CA . GLY A 1 92 ? 15.117 -11.927 -7.307 1.00 96.00 92 GLY A CA 1
ATOM 729 C C . GLY A 1 92 ? 16.475 -11.625 -7.945 1.00 96.00 92 GLY A C 1
ATOM 730 O O . GLY A 1 92 ? 17.311 -10.996 -7.305 1.00 96.00 92 GLY A O 1
ATOM 731 N N . HIS A 1 93 ? 16.713 -12.063 -9.180 1.00 96.38 93 HIS A N 1
ATOM 732 C CA . HIS A 1 93 ? 17.945 -11.815 -9.916 1.00 96.38 93 HIS A CA 1
ATOM 733 C C . HIS A 1 93 ? 17.636 -11.473 -11.376 1.00 96.38 93 HIS A C 1
ATOM 735 O O . HIS A 1 93 ? 16.869 -12.170 -12.030 1.00 96.38 93 HIS A O 1
ATOM 741 N N . GLY A 1 94 ? 18.236 -10.415 -11.916 1.00 96.88 94 GLY A N 1
ATOM 742 C CA . GLY A 1 94 ? 18.112 -9.984 -13.311 1.00 96.88 94 GLY A CA 1
ATOM 743 C C . GLY A 1 94 ? 16.816 -9.245 -13.665 1.00 96.88 94 GLY A C 1
ATOM 744 O O . GLY A 1 94 ? 16.747 -8.624 -14.732 1.00 96.88 94 GLY A O 1
ATOM 745 N N . SER A 1 95 ? 15.808 -9.268 -12.791 1.00 98.50 95 SER A N 1
ATOM 746 C CA . SER A 1 95 ? 14.565 -8.515 -12.970 1.00 98.50 95 SER A CA 1
ATOM 747 C C . SER A 1 95 ? 14.795 -7.010 -12.867 1.00 98.50 95 SER A C 1
ATOM 749 O O . SER A 1 95 ? 15.682 -6.530 -12.158 1.00 98.50 95 SER A O 1
ATOM 751 N N . LYS A 1 96 ? 13.997 -6.234 -13.602 1.00 98.44 96 LYS A N 1
ATOM 752 C CA . LYS A 1 96 ? 14.225 -4.795 -13.767 1.00 98.44 96 LYS A CA 1
ATOM 753 C C . LYS A 1 96 ? 12.938 -4.022 -13.982 1.00 98.44 96 LYS A C 1
ATOM 755 O O . LYS A 1 96 ? 12.199 -4.302 -14.925 1.00 98.44 96 LYS A O 1
ATOM 760 N N . ILE A 1 97 ? 12.749 -2.978 -13.183 1.00 98.44 97 ILE A N 1
ATOM 761 C CA . ILE A 1 97 ? 11.763 -1.929 -13.437 1.00 98.44 97 ILE A CA 1
ATOM 762 C C . ILE A 1 97 ? 12.429 -0.809 -14.240 1.00 98.44 97 ILE A C 1
ATOM 764 O O . ILE A 1 97 ? 13.576 -0.428 -13.975 1.00 98.44 97 ILE A O 1
ATOM 768 N N . LYS A 1 98 ? 11.744 -0.282 -15.256 1.00 97.75 98 LYS A N 1
ATOM 769 C CA . LYS A 1 98 ? 12.271 0.802 -16.088 1.00 97.75 98 LYS A CA 1
ATOM 770 C C . LYS A 1 98 ? 11.176 1.762 -16.518 1.00 97.75 98 LYS A C 1
ATOM 772 O O . LYS A 1 98 ? 10.177 1.347 -17.095 1.00 97.75 98 LYS A O 1
ATOM 777 N N . PHE A 1 99 ? 11.427 3.052 -16.317 1.00 97.25 99 PHE A N 1
ATOM 778 C CA . PHE A 1 99 ? 10.674 4.116 -16.963 1.00 97.25 99 PHE A CA 1
ATOM 779 C C . PHE A 1 99 ? 11.336 4.421 -18.310 1.00 97.25 99 PHE A C 1
ATOM 781 O O . PHE A 1 99 ? 12.412 5.016 -18.390 1.00 97.25 99 PHE A O 1
ATOM 788 N N . GLY A 1 100 ? 10.750 3.903 -19.384 1.00 95.19 100 GLY A N 1
ATOM 789 C CA . GLY A 1 100 ? 11.278 3.965 -20.739 1.00 95.19 100 GLY A CA 1
ATOM 790 C C . GLY A 1 100 ? 11.318 5.379 -21.323 1.00 95.19 100 GLY A C 1
ATOM 791 O O . GLY A 1 100 ? 10.664 6.310 -20.860 1.00 95.19 100 GLY A O 1
ATOM 792 N N . ARG A 1 101 ? 12.105 5.559 -22.393 1.00 93.94 101 ARG A N 1
ATOM 793 C CA . ARG A 1 101 ? 12.162 6.839 -23.132 1.00 93.94 101 ARG A CA 1
ATOM 794 C C . ARG A 1 101 ? 10.878 7.127 -23.922 1.00 93.94 101 ARG A C 1
ATOM 796 O O . ARG A 1 101 ? 10.599 8.270 -24.277 1.00 93.94 101 ARG A O 1
ATOM 803 N N . ASP A 1 102 ? 10.086 6.097 -24.157 1.00 92.25 102 ASP A N 1
ATOM 804 C CA . ASP A 1 102 ? 8.748 6.141 -24.736 1.00 92.25 102 ASP A CA 1
ATOM 805 C C . ASP A 1 102 ? 7.663 6.576 -23.736 1.00 92.25 102 ASP A C 1
ATOM 807 O O . ASP A 1 102 ? 6.520 6.747 -24.145 1.00 92.25 102 ASP A O 1
ATOM 811 N N . GLY A 1 103 ? 8.004 6.789 -22.458 1.00 92.56 103 GLY A N 1
ATOM 812 C CA . GLY A 1 103 ? 7.040 7.160 -21.418 1.00 92.56 103 GLY A CA 1
ATOM 813 C C . GLY A 1 103 ? 6.267 5.973 -20.838 1.00 92.56 103 GLY A C 1
ATOM 814 O O . GLY A 1 103 ? 5.292 6.191 -20.122 1.00 92.56 103 GLY A O 1
ATOM 815 N N . ASN A 1 104 ? 6.678 4.731 -21.126 1.00 94.88 104 ASN A N 1
ATOM 816 C CA . ASN A 1 104 ? 6.101 3.534 -20.516 1.00 94.88 104 ASN A CA 1
ATOM 817 C C . ASN A 1 104 ? 6.883 3.131 -19.259 1.00 94.88 104 ASN A C 1
ATOM 819 O O . ASN A 1 104 ? 8.112 3.051 -19.306 1.00 94.88 104 ASN A O 1
ATOM 823 N N . LEU A 1 105 ? 6.202 2.842 -18.151 1.00 96.94 105 LEU A N 1
ATOM 824 C CA . LEU A 1 105 ? 6.816 2.156 -17.014 1.00 96.94 105 LEU A CA 1
ATOM 825 C C . LEU A 1 105 ? 6.541 0.663 -17.166 1.00 96.94 105 LEU A C 1
ATOM 827 O O . LEU A 1 105 ? 5.389 0.256 -17.286 1.00 96.94 105 LEU A O 1
ATOM 831 N N . PHE A 1 106 ? 7.591 -0.150 -17.168 1.00 97.69 106 PHE A N 1
ATOM 832 C CA . PHE A 1 106 ? 7.459 -1.591 -17.349 1.00 97.69 106 PHE A CA 1
ATOM 833 C C . PHE A 1 106 ? 8.416 -2.373 -16.456 1.00 97.69 106 PHE A C 1
ATOM 835 O O . PHE A 1 106 ? 9.544 -1.946 -16.186 1.00 97.69 106 PHE A O 1
ATOM 842 N N . LEU A 1 107 ? 7.949 -3.540 -16.027 1.00 98.56 107 LEU A N 1
ATOM 843 C CA . LEU A 1 107 ? 8.672 -4.520 -15.235 1.00 98.56 107 LEU A CA 1
ATOM 844 C C . LEU A 1 107 ? 8.990 -5.729 -16.114 1.00 98.56 107 LEU A C 1
ATOM 846 O O . LEU A 1 107 ? 8.093 -6.337 -16.701 1.00 98.56 107 LEU A O 1
ATOM 850 N N . ARG A 1 108 ? 10.273 -6.082 -16.193 1.00 98.31 108 ARG A N 1
ATOM 851 C CA . ARG A 1 108 ? 10.741 -7.287 -16.882 1.00 98.31 108 ARG A CA 1
ATOM 852 C C . ARG A 1 108 ? 11.377 -8.263 -15.913 1.00 98.31 108 ARG A C 1
ATOM 854 O O . ARG A 1 108 ? 12.099 -7.840 -15.012 1.00 98.31 108 ARG A O 1
ATOM 861 N N . ASP A 1 109 ? 11.134 -9.542 -16.154 1.00 97.94 109 ASP A N 1
ATOM 862 C CA . ASP A 1 109 ? 11.774 -10.644 -15.442 1.00 97.94 109 ASP A CA 1
ATOM 863 C C . ASP A 1 109 ? 13.169 -10.946 -16.024 1.00 97.94 109 ASP A C 1
ATOM 865 O O . ASP A 1 109 ? 13.558 -10.409 -17.070 1.00 97.94 109 ASP A O 1
ATOM 869 N N . PHE A 1 110 ? 13.926 -11.818 -15.361 1.00 95.31 110 PHE A N 1
ATOM 870 C CA . PHE A 1 110 ? 15.315 -12.160 -15.702 1.00 95.31 110 PHE A CA 1
ATOM 871 C C . PHE A 1 110 ? 15.519 -12.634 -17.152 1.00 95.31 110 PHE A C 1
ATOM 873 O O . PHE A 1 110 ? 16.584 -12.433 -17.736 1.00 95.31 110 PHE A O 1
ATOM 880 N N . ASN A 1 111 ? 14.499 -13.258 -17.748 1.00 95.12 111 ASN A N 1
ATOM 881 C CA . ASN A 1 111 ? 14.517 -13.756 -19.126 1.00 95.12 111 ASN A CA 1
ATOM 882 C C . ASN A 1 111 ? 14.180 -12.673 -20.174 1.00 95.12 111 ASN A C 1
ATOM 884 O O . ASN A 1 111 ? 14.156 -12.954 -21.371 1.00 95.12 111 ASN A O 1
ATOM 888 N N . GLY A 1 112 ? 13.912 -11.440 -19.737 1.00 94.19 112 GLY A N 1
ATOM 889 C CA . GLY A 1 112 ? 13.542 -10.313 -20.590 1.00 94.19 112 GLY A CA 1
ATOM 890 C C . GLY A 1 112 ? 12.048 -10.202 -20.902 1.00 94.19 112 GLY A C 1
ATOM 891 O O . GLY A 1 112 ? 11.666 -9.227 -21.556 1.00 94.19 112 GLY A O 1
ATOM 892 N N . SER A 1 113 ? 11.216 -11.136 -20.430 1.00 96.19 113 SER A N 1
ATOM 893 C CA . SER A 1 113 ? 9.758 -11.068 -20.553 1.00 96.19 113 SER A CA 1
ATOM 894 C C . SER A 1 113 ? 9.218 -9.868 -19.791 1.00 96.19 113 SER A C 1
ATOM 896 O O . SER A 1 113 ? 9.581 -9.646 -18.637 1.00 96.19 113 SER A O 1
ATOM 898 N N . GLU A 1 114 ? 8.336 -9.099 -20.423 1.00 97.25 114 GLU A N 1
ATOM 899 C CA . GLU A 1 114 ? 7.566 -8.062 -19.741 1.00 97.25 114 GLU A CA 1
ATOM 900 C C . GLU A 1 114 ? 6.442 -8.721 -18.945 1.00 97.25 114 GLU A C 1
ATOM 902 O O . GLU A 1 114 ? 5.632 -9.455 -19.503 1.00 97.25 114 GLU A O 1
ATOM 907 N N . VAL A 1 115 ? 6.441 -8.497 -17.634 1.00 97.94 115 VAL A N 1
ATOM 908 C CA . VAL A 1 115 ? 5.483 -9.101 -16.700 1.00 97.94 115 VAL A CA 1
ATOM 909 C C . VAL A 1 115 ? 4.371 -8.122 -16.342 1.00 97.94 115 VAL A C 1
ATOM 911 O O . VAL A 1 115 ? 3.242 -8.528 -16.079 1.00 97.94 115 VAL A O 1
ATOM 914 N N . TRP A 1 116 ? 4.677 -6.826 -16.358 1.00 98.06 116 TRP A N 1
ATOM 915 C CA . TRP A 1 116 ? 3.713 -5.766 -16.094 1.00 98.06 116 TRP A CA 1
ATOM 916 C C . TRP A 1 116 ? 4.143 -4.463 -16.772 1.00 98.06 116 TRP A C 1
ATOM 918 O O . TRP A 1 116 ? 5.341 -4.176 -16.852 1.00 98.06 116 TRP A O 1
ATOM 928 N N . SER A 1 117 ? 3.189 -3.646 -17.217 1.00 96.69 117 SER A N 1
ATOM 929 C CA . SER A 1 117 ? 3.456 -2.273 -17.652 1.00 96.69 117 SER A CA 1
ATOM 930 C C . SER A 1 117 ? 2.241 -1.361 -17.523 1.00 96.69 117 SER A C 1
ATOM 932 O O . SER A 1 117 ? 1.103 -1.815 -17.413 1.00 96.69 117 SER A O 1
ATOM 934 N N . THR A 1 118 ? 2.484 -0.050 -17.567 1.00 94.88 118 THR A N 1
ATOM 935 C CA . THR A 1 118 ? 1.434 0.980 -17.527 1.00 94.88 118 THR A CA 1
ATOM 936 C C . THR A 1 118 ? 0.728 1.175 -18.867 1.00 94.88 118 THR A C 1
ATOM 938 O O . THR A 1 118 ? -0.283 1.869 -18.926 1.00 94.88 118 THR A O 1
ATOM 941 N N . SER A 1 119 ? 1.246 0.582 -19.951 1.00 94.44 119 SER A N 1
ATOM 942 C CA . SER A 1 119 ? 0.746 0.755 -21.324 1.00 94.44 119 SER A CA 1
ATOM 943 C C . SER A 1 119 ? 0.671 2.224 -21.777 1.00 94.44 119 SER A C 1
ATOM 945 O O . SER A 1 119 ? -0.180 2.603 -22.577 1.00 94.44 119 SER A O 1
ATOM 947 N N . THR A 1 120 ? 1.590 3.067 -21.293 1.00 93.19 120 THR A N 1
ATOM 948 C CA . THR A 1 120 ? 1.658 4.513 -21.600 1.00 93.19 120 THR A CA 1
ATOM 949 C C . THR A 1 120 ? 2.684 4.862 -22.683 1.00 93.19 120 THR A C 1
ATOM 951 O O . THR A 1 120 ? 3.053 6.030 -22.852 1.00 93.19 120 THR A O 1
ATOM 954 N N . GLY A 1 121 ? 3.177 3.857 -23.411 1.00 88.19 121 GLY A N 1
ATOM 955 C CA . GLY A 1 121 ? 4.150 4.038 -24.487 1.00 88.19 121 GLY A CA 1
ATOM 956 C C . GLY A 1 121 ? 3.636 4.979 -25.580 1.00 88.19 121 GLY A C 1
ATOM 957 O O . GLY A 1 121 ? 2.492 4.885 -26.015 1.00 88.19 121 GLY A O 1
ATOM 958 N N . GLY A 1 122 ? 4.485 5.911 -26.015 1.00 84.19 122 GLY A N 1
ATOM 959 C CA . GLY A 1 122 ? 4.133 6.935 -27.004 1.00 84.19 122 GLY A CA 1
ATOM 960 C C . GLY A 1 122 ? 3.504 8.196 -26.404 1.00 84.19 122 GLY A C 1
ATOM 961 O O . GLY A 1 122 ? 3.237 9.149 -27.135 1.00 84.19 122 GLY A O 1
ATOM 962 N N . SER A 1 123 ? 3.306 8.242 -25.083 1.00 81.69 123 SER A N 1
ATOM 963 C CA . SER A 1 123 ? 2.878 9.459 -24.395 1.00 81.69 123 SER A CA 1
ATOM 964 C C . SER A 1 123 ? 3.992 10.515 -24.339 1.00 81.69 123 SER A C 1
ATOM 966 O O . SER A 1 123 ? 5.196 10.227 -24.373 1.00 81.69 123 SER A O 1
ATOM 968 N N . SER A 1 124 ? 3.588 11.780 -24.200 1.00 82.19 124 SER A N 1
ATOM 969 C CA . SER A 1 124 ? 4.515 12.886 -23.938 1.00 82.19 124 SER A CA 1
ATOM 970 C C . SER A 1 124 ? 5.020 12.917 -22.489 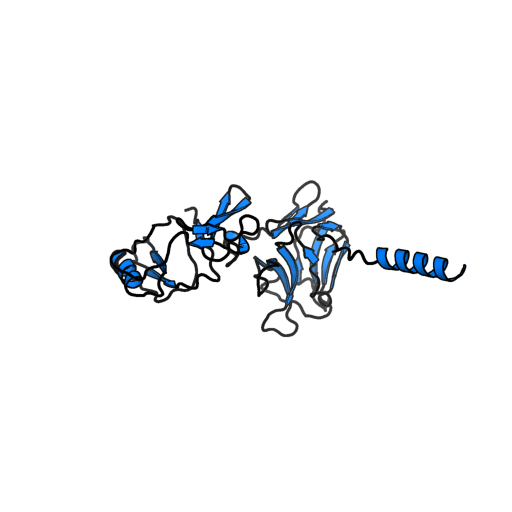1.00 82.19 124 SER A C 1
ATOM 972 O O . SER A 1 124 ? 5.810 13.796 -22.160 1.00 82.19 124 SER A O 1
ATOM 974 N N . ALA A 1 125 ? 4.577 11.990 -21.627 1.00 82.50 125 ALA A N 1
ATOM 975 C CA . ALA A 1 125 ? 4.902 11.971 -20.203 1.00 82.50 125 ALA A CA 1
ATOM 976 C C . ALA A 1 125 ? 6.409 11.882 -19.978 1.00 82.50 125 ALA A C 1
ATOM 978 O O . ALA A 1 125 ? 7.027 10.927 -20.434 1.00 82.50 125 ALA A O 1
ATOM 979 N N . SER A 1 126 ? 7.002 12.858 -19.298 1.00 89.12 126 SER A N 1
ATOM 980 C CA . SER A 1 126 ? 8.452 13.039 -19.155 1.00 89.12 126 SER A CA 1
ATOM 981 C C . SER A 1 126 ? 8.981 12.564 -17.802 1.00 89.12 126 SER A C 1
ATOM 983 O O . SER A 1 126 ? 10.165 12.220 -17.695 1.00 89.12 126 SER A O 1
ATOM 985 N N . THR A 1 127 ? 8.088 12.475 -16.817 1.00 95.25 127 THR A N 1
ATOM 986 C CA . THR A 1 127 ? 8.417 12.276 -15.411 1.00 95.25 127 THR A CA 1
ATOM 987 C C . THR A 1 127 ? 7.528 11.198 -14.801 1.00 95.25 127 THR A C 1
ATOM 989 O O . THR A 1 127 ? 6.359 11.044 -15.163 1.00 95.25 127 THR A O 1
ATOM 992 N N . ILE A 1 128 ? 8.103 10.453 -13.863 1.00 96.19 128 ILE A N 1
ATOM 993 C CA . ILE A 1 128 ? 7.374 9.631 -12.903 1.00 96.19 128 ILE A CA 1
ATOM 994 C C . ILE A 1 128 ? 7.632 10.181 -11.500 1.00 96.19 128 ILE A C 1
ATOM 996 O O . ILE A 1 128 ? 8.780 10.486 -11.170 1.00 96.19 128 ILE A O 1
ATOM 1000 N N . SER A 1 129 ? 6.588 10.325 -10.686 1.00 95.75 129 SER A N 1
ATOM 1001 C CA . SER A 1 129 ? 6.675 10.875 -9.332 1.00 95.75 129 SER A CA 1
ATOM 1002 C C . SER A 1 129 ? 5.839 10.091 -8.328 1.00 95.75 129 SER A C 1
ATOM 1004 O O . SER A 1 129 ? 4.726 9.669 -8.633 1.00 95.75 129 SER A O 1
ATOM 1006 N N . LEU A 1 130 ? 6.363 9.932 -7.113 1.00 94.94 130 LEU A N 1
ATOM 1007 C CA . LEU A 1 130 ? 5.628 9.390 -5.974 1.00 94.94 130 LEU A CA 1
ATOM 1008 C C . LEU A 1 130 ? 5.179 10.551 -5.088 1.00 94.94 130 LEU A C 1
ATOM 1010 O O . LEU A 1 130 ? 6.004 11.267 -4.523 1.00 94.94 130 LEU A O 1
ATOM 1014 N N . HIS A 1 131 ? 3.869 10.762 -5.009 1.00 90.38 131 HIS A N 1
ATOM 1015 C CA . HIS A 1 131 ? 3.292 11.845 -4.216 1.00 90.38 131 HIS A CA 1
ATOM 1016 C C . HIS A 1 131 ? 3.221 11.456 -2.733 1.00 90.38 131 HIS A C 1
ATOM 1018 O O . HIS A 1 131 ? 3.206 10.274 -2.399 1.00 90.38 131 HIS A O 1
ATOM 1024 N N . ASP A 1 132 ? 3.091 12.443 -1.843 1.00 85.69 132 ASP A N 1
ATOM 1025 C CA . ASP A 1 132 ? 2.914 12.222 -0.393 1.00 85.69 132 ASP A CA 1
ATOM 1026 C C . ASP A 1 132 ? 1.594 11.506 -0.056 1.00 85.69 132 ASP A C 1
ATOM 1028 O O . ASP A 1 132 ? 1.435 10.946 1.023 1.00 85.69 132 ASP A O 1
ATOM 1032 N N . SER A 1 133 ? 0.648 11.455 -1.002 1.00 78.94 133 SER A N 1
ATOM 1033 C CA . SER A 1 133 ? -0.530 10.589 -0.901 1.00 78.94 133 SER A CA 1
ATOM 1034 C C . SER A 1 133 ? -0.214 9.109 -1.134 1.00 78.94 133 SER A C 1
ATOM 1036 O O . SER A 1 133 ? -1.084 8.275 -0.945 1.00 78.94 133 SER A O 1
ATOM 1038 N N . GLY A 1 134 ? 0.984 8.755 -1.597 1.00 84.88 134 GLY A N 1
ATOM 1039 C CA . GLY A 1 134 ? 1.320 7.401 -2.037 1.00 84.88 134 GLY A CA 1
ATOM 1040 C C . GLY A 1 134 ? 0.883 7.092 -3.472 1.00 84.88 134 GLY A C 1
ATOM 1041 O O . GLY A 1 134 ? 1.111 5.983 -3.946 1.00 84.88 134 GLY A O 1
ATOM 1042 N N . ASN A 1 135 ? 0.287 8.047 -4.198 1.00 88.62 135 ASN A N 1
ATOM 1043 C CA . ASN A 1 135 ? -0.027 7.856 -5.614 1.00 88.62 135 ASN A CA 1
ATOM 1044 C C . ASN A 1 135 ? 1.251 7.959 -6.463 1.00 88.62 135 ASN A C 1
ATOM 1046 O O . ASN A 1 135 ? 1.955 8.973 -6.424 1.00 88.62 135 ASN A O 1
ATOM 1050 N N . LEU A 1 136 ? 1.542 6.907 -7.231 1.00 94.31 136 LEU A N 1
ATOM 1051 C CA . LEU A 1 136 ? 2.611 6.890 -8.225 1.00 94.31 136 LEU A CA 1
ATOM 1052 C C . LEU A 1 136 ? 2.042 7.380 -9.555 1.00 94.31 136 LEU A C 1
ATOM 1054 O O . LEU A 1 136 ? 1.163 6.737 -10.122 1.00 94.31 136 LEU A O 1
ATOM 1058 N N . VAL A 1 137 ? 2.547 8.507 -10.047 1.00 94.25 137 VAL A N 1
ATOM 1059 C CA . VAL A 1 137 ? 1.976 9.232 -11.184 1.00 94.25 137 VAL A CA 1
ATOM 1060 C C . VAL A 1 137 ? 2.995 9.330 -12.311 1.00 94.25 137 VAL A C 1
ATOM 1062 O O . VAL A 1 137 ? 4.155 9.666 -12.086 1.00 94.25 137 VAL A O 1
ATOM 1065 N N . ILE A 1 138 ? 2.551 9.066 -13.539 1.00 94.94 138 ILE A N 1
ATOM 1066 C CA . ILE A 1 138 ? 3.302 9.325 -14.770 1.00 94.94 138 ILE A CA 1
ATOM 1067 C C . ILE A 1 138 ? 2.665 10.523 -15.464 1.00 94.94 138 ILE A C 1
ATOM 1069 O O . ILE A 1 138 ? 1.499 10.478 -15.878 1.00 94.94 138 ILE A O 1
ATOM 1073 N N . ASN A 1 139 ? 3.421 11.606 -15.606 1.00 91.06 139 ASN A N 1
ATOM 1074 C CA . ASN A 1 139 ? 2.910 12.854 -16.153 1.00 91.06 139 ASN A CA 1
ATOM 1075 C C . ASN A 1 139 ? 3.970 13.676 -16.905 1.00 91.06 139 ASN A C 1
ATOM 1077 O O . ASN A 1 139 ? 5.169 13.402 -16.928 1.00 91.06 139 ASN A O 1
ATOM 1081 N N . ASP A 1 140 ? 3.458 14.691 -17.590 1.00 84.44 140 ASP A N 1
ATOM 1082 C CA . ASP A 1 140 ? 4.201 15.861 -18.056 1.00 84.44 140 ASP A CA 1
ATOM 1083 C C . ASP A 1 140 ? 3.287 17.069 -17.803 1.00 84.44 140 ASP A C 1
ATOM 1085 O O . ASP A 1 140 ? 3.040 17.423 -16.655 1.00 84.44 140 ASP A O 1
ATOM 1089 N N . ARG A 1 141 ? 2.637 17.615 -18.837 1.00 81.50 141 ARG A N 1
ATOM 1090 C CA . ARG A 1 141 ? 1.563 18.618 -18.676 1.00 81.50 141 ARG A CA 1
ATOM 1091 C C . ARG A 1 141 ? 0.207 18.032 -18.272 1.00 81.50 141 ARG A C 1
ATOM 1093 O O . ARG A 1 141 ? -0.658 18.761 -17.798 1.00 81.50 141 ARG A O 1
ATOM 1100 N N . LYS A 1 142 ? 0.004 16.734 -18.505 1.00 85.62 142 LYS A N 1
ATOM 1101 C CA . LYS A 1 142 ? -1.215 15.984 -18.174 1.00 85.62 142 LYS A CA 1
ATOM 1102 C C . LYS A 1 142 ? -0.829 14.641 -17.558 1.00 85.62 142 LYS A C 1
ATOM 1104 O O . LYS A 1 142 ? 0.174 14.047 -17.961 1.00 85.62 142 LYS A O 1
ATOM 1109 N N . VAL A 1 143 ? -1.637 14.164 -16.613 1.00 89.50 143 VAL A N 1
ATOM 1110 C CA . VAL A 1 143 ? -1.538 12.802 -16.074 1.00 89.50 143 VAL A CA 1
ATOM 1111 C C . VAL A 1 143 ? -1.822 11.800 -17.193 1.00 89.50 143 VAL A C 1
ATOM 1113 O O . VAL A 1 143 ? -2.856 11.879 -17.858 1.00 89.50 143 VAL A O 1
ATOM 1116 N N . SER A 1 144 ? -0.866 10.904 -17.435 1.00 91.19 144 SER A N 1
ATOM 1117 C CA . SER A 1 144 ? -0.988 9.817 -18.416 1.00 91.19 144 SER A CA 1
ATOM 1118 C C . SER A 1 144 ? -1.372 8.502 -17.752 1.00 91.19 144 SER A C 1
ATOM 1120 O O . SER A 1 144 ? -2.076 7.702 -18.358 1.00 91.19 144 SER A O 1
ATOM 1122 N N . TRP A 1 145 ? -0.920 8.294 -16.516 1.00 93.38 145 TRP A N 1
ATOM 1123 C CA . TRP A 1 145 ? -1.280 7.149 -15.694 1.00 93.38 145 TRP A CA 1
ATOM 1124 C C . TRP A 1 145 ? -1.037 7.461 -14.222 1.00 93.38 145 TRP A C 1
ATOM 1126 O O . TRP A 1 145 ? -0.174 8.272 -13.881 1.00 93.38 145 TRP A O 1
ATOM 1136 N N . GLU A 1 146 ? -1.781 6.784 -13.367 1.00 91.06 146 GLU A N 1
ATOM 1137 C CA . GLU A 1 146 ? -1.621 6.811 -11.924 1.00 91.06 146 GLU A CA 1
ATOM 1138 C C . GLU A 1 146 ? -1.964 5.440 -11.348 1.00 91.06 146 GLU A C 1
ATOM 1140 O O . GLU A 1 146 ? -2.854 4.754 -11.853 1.00 91.06 146 GLU A O 1
ATOM 1145 N N . ALA A 1 147 ? -1.250 5.040 -10.296 1.00 88.00 147 ALA A N 1
ATOM 1146 C CA . ALA A 1 147 ? -1.504 3.777 -9.609 1.00 88.00 147 ALA A CA 1
ATOM 1147 C C . ALA A 1 147 ? -2.864 3.767 -8.901 1.00 88.00 147 ALA A C 1
ATOM 1149 O O . ALA A 1 147 ? -3.400 2.682 -8.679 1.00 88.00 147 ALA A O 1
ATOM 1150 N N . LEU A 1 148 ? -3.382 4.957 -8.547 1.00 71.44 148 LEU A N 1
ATOM 1151 C CA . LEU A 1 148 ? -4.594 5.174 -7.751 1.00 71.44 148 LEU A CA 1
ATOM 1152 C C . LEU A 1 148 ? -4.713 4.139 -6.631 1.00 71.44 148 LEU A C 1
ATOM 1154 O O . LEU A 1 148 ? -5.606 3.290 -6.665 1.00 71.44 148 LEU A O 1
ATOM 1158 N N . PRO A 1 149 ? -3.810 4.167 -5.634 1.00 63.88 149 PRO A N 1
ATOM 1159 C CA . PRO A 1 149 ? -4.035 3.355 -4.458 1.00 63.88 149 PRO A CA 1
ATOM 1160 C C . PRO A 1 149 ? -5.382 3.777 -3.866 1.00 63.88 149 PRO A C 1
ATOM 1162 O O . PRO A 1 149 ? -5.597 4.953 -3.558 1.00 63.88 149 PRO A O 1
ATOM 1165 N N . GLU A 1 150 ? -6.305 2.832 -3.701 1.00 70.25 150 GLU A N 1
ATOM 1166 C CA . GLU A 1 150 ? -7.452 3.035 -2.825 1.00 70.25 150 GLU A CA 1
ATOM 1167 C C . GLU A 1 150 ? -6.921 3.068 -1.393 1.00 70.25 150 GLU A C 1
ATOM 1169 O O . GLU A 1 150 ? -6.975 2.086 -0.666 1.00 70.25 150 GLU A O 1
ATOM 1174 N N . LEU A 1 151 ? -6.312 4.193 -1.016 1.00 71.25 151 LEU A N 1
ATOM 1175 C CA . LEU A 1 151 ? -5.583 4.335 0.235 1.00 71.25 151 LEU A CA 1
ATOM 1176 C C . LEU A 1 151 ? -6.448 3.916 1.417 1.00 71.25 151 LEU A C 1
ATOM 1178 O O . LEU A 1 151 ? -6.028 3.056 2.161 1.00 71.25 151 LEU A O 1
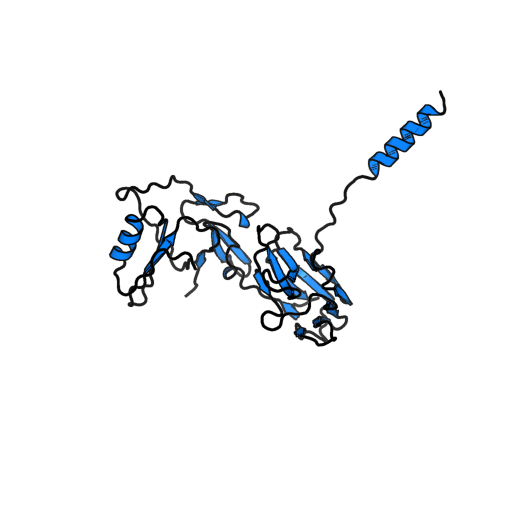ATOM 1182 N N . CYS A 1 152 ? -7.699 4.362 1.544 1.00 77.38 152 CYS A N 1
ATOM 1183 C CA . CYS A 1 152 ? -8.547 3.907 2.652 1.00 77.38 152 CYS A CA 1
ATOM 1184 C C . CYS A 1 152 ? -8.939 2.404 2.617 1.00 77.38 152 CYS A C 1
ATOM 1186 O O . CYS A 1 152 ? -9.705 1.969 3.475 1.00 77.38 152 CYS A O 1
ATOM 1188 N N . GLN A 1 153 ? -8.485 1.615 1.634 1.00 71.50 153 GLN A N 1
ATOM 1189 C CA . GLN A 1 153 ? -8.534 0.145 1.659 1.00 71.50 153 GLN A CA 1
ATOM 1190 C C . GLN A 1 153 ? -7.243 -0.490 2.203 1.00 71.50 153 GLN A C 1
ATOM 1192 O O . GLN A 1 153 ? -7.226 -1.676 2.528 1.00 71.50 153 GLN A O 1
ATOM 1197 N N . VAL A 1 154 ? -6.150 0.264 2.299 1.00 71.19 154 VAL A N 1
ATOM 1198 C CA . VAL A 1 154 ? -4.875 -0.225 2.823 1.00 71.19 154 VAL A CA 1
ATOM 1199 C C . VAL A 1 154 ? -4.940 -0.227 4.346 1.00 71.19 154 VAL A C 1
ATOM 1201 O O . VAL A 1 154 ? -4.890 0.812 5.010 1.00 71.19 154 VAL A O 1
ATOM 1204 N N . HIS A 1 155 ? -5.027 -1.433 4.899 1.00 69.12 155 HIS A N 1
ATOM 1205 C CA . HIS A 1 155 ? -5.060 -1.665 6.337 1.00 69.12 155 HIS A CA 1
ATOM 1206 C C . HIS A 1 155 ? -3.883 -0.988 7.050 1.00 69.12 155 HIS A C 1
ATOM 1208 O O . HIS A 1 155 ? -2.740 -1.065 6.608 1.00 69.12 155 HIS A O 1
ATOM 1214 N N . GLY A 1 156 ? -4.169 -0.327 8.171 1.00 69.50 156 GLY A N 1
ATOM 1215 C CA . GLY A 1 156 ? -3.151 0.244 9.052 1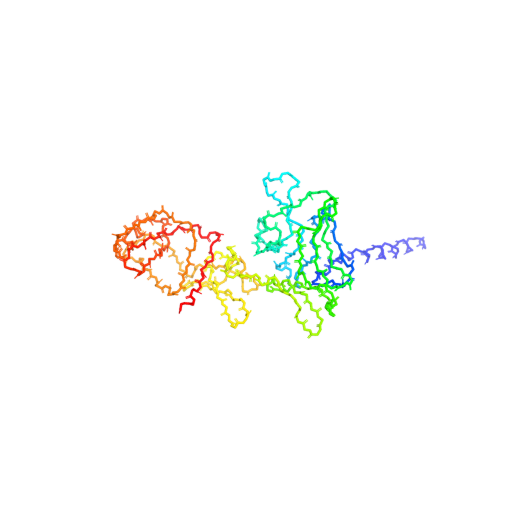.00 69.50 156 GLY A CA 1
ATOM 1216 C C . GLY A 1 156 ? -2.631 1.632 8.671 1.00 69.50 156 GLY A C 1
ATOM 1217 O O . GLY A 1 156 ? -1.859 2.186 9.445 1.00 69.50 156 GLY A O 1
ATOM 1218 N N . LEU A 1 157 ? -3.072 2.234 7.559 1.00 75.69 157 LEU A N 1
ATOM 1219 C CA . LEU A 1 157 ? -2.663 3.594 7.176 1.00 75.69 157 LEU A CA 1
ATOM 1220 C C . LEU A 1 157 ? -2.917 4.614 8.292 1.00 75.69 157 LEU A C 1
ATOM 1222 O O . LEU A 1 157 ? -1.984 5.199 8.819 1.00 75.69 157 LEU A O 1
ATOM 1226 N N . CYS A 1 158 ? -4.166 4.822 8.713 1.00 79.81 158 CYS A N 1
ATOM 1227 C CA . CYS A 1 158 ? -4.466 5.854 9.719 1.00 79.81 158 CYS A CA 1
ATOM 1228 C C . CYS A 1 158 ? -4.015 5.511 11.147 1.00 79.81 158 CYS A C 1
ATOM 1230 O O . CYS A 1 158 ? -4.394 6.214 12.083 1.00 79.81 158 CYS A O 1
ATOM 1232 N N . GLY A 1 159 ? -3.236 4.440 11.310 1.00 77.56 159 GLY A N 1
ATOM 1233 C CA . GLY A 1 159 ? -2.813 3.916 12.592 1.00 77.56 159 GLY A CA 1
ATOM 1234 C C . GLY A 1 159 ? -3.973 3.426 13.459 1.00 77.56 159 GLY A C 1
ATOM 1235 O O . GLY A 1 159 ? -5.152 3.465 13.100 1.00 77.56 159 GLY A O 1
ATOM 1236 N N . GLU A 1 160 ? -3.606 2.948 14.640 1.00 79.69 160 GLU A N 1
ATOM 1237 C CA . GLU A 1 160 ? -4.529 2.435 15.651 1.00 79.69 160 GLU A CA 1
ATOM 1238 C C . GLU A 1 160 ? -5.618 3.469 16.000 1.00 79.69 160 GLU A C 1
ATOM 1240 O O . GLU A 1 160 ? -5.311 4.638 16.236 1.00 79.69 160 GLU A O 1
ATOM 1245 N N . ASN A 1 161 ? -6.887 3.057 16.077 1.00 81.31 161 ASN A N 1
ATOM 1246 C CA . ASN A 1 161 ? -8.027 3.937 16.395 1.00 81.31 161 ASN A CA 1
ATOM 1247 C C . ASN A 1 161 ? -8.219 5.127 15.419 1.00 81.31 161 ASN A C 1
ATOM 1249 O O . ASN A 1 161 ? -8.860 6.127 15.769 1.00 81.31 161 ASN A O 1
ATOM 1253 N N . GLY A 1 162 ? -7.656 5.040 14.208 1.00 83.69 162 GLY A N 1
ATOM 1254 C CA . GLY A 1 162 ? -7.812 6.022 13.137 1.00 83.69 162 GLY A CA 1
ATOM 1255 C C . GLY A 1 162 ? -8.913 5.656 12.133 1.00 83.69 162 GLY A C 1
ATOM 1256 O O . GLY A 1 162 ? -9.018 4.517 11.673 1.00 83.69 162 GLY A O 1
ATOM 1257 N N . ILE A 1 163 ? -9.712 6.651 11.752 1.00 83.88 163 ILE A N 1
ATOM 1258 C CA . ILE A 1 163 ? -10.685 6.614 10.655 1.00 83.88 163 ILE A CA 1
ATOM 1259 C C . ILE A 1 163 ? -10.032 7.198 9.407 1.00 83.88 163 ILE A C 1
ATOM 1261 O O . ILE A 1 163 ? -9.459 8.288 9.467 1.00 83.88 163 ILE A O 1
ATOM 1265 N N . CYS A 1 164 ? -10.194 6.518 8.277 1.00 82.06 164 CYS A N 1
ATOM 1266 C CA . CYS A 1 164 ? -9.881 7.056 6.964 1.00 82.06 164 CYS A CA 1
ATOM 1267 C C . CYS A 1 164 ? -11.135 7.442 6.213 1.00 82.06 164 CYS A C 1
ATOM 1269 O O . CYS A 1 164 ? -12.067 6.647 6.047 1.00 82.06 164 CYS A O 1
ATOM 1271 N N . ASP A 1 165 ? -11.125 8.672 5.734 1.00 84.06 165 ASP A N 1
ATOM 1272 C CA . ASP A 1 165 ? -12.071 9.159 4.758 1.00 84.06 165 ASP A CA 1
ATOM 1273 C C . ASP A 1 165 ? -11.355 9.981 3.686 1.00 84.06 165 ASP A C 1
ATOM 1275 O O . ASP A 1 165 ? -10.153 10.237 3.751 1.00 84.06 165 ASP A O 1
ATOM 1279 N N . TYR A 1 166 ? -12.093 10.345 2.647 1.00 79.75 166 TYR A N 1
ATOM 1280 C CA . TYR A 1 166 ? -11.602 11.229 1.602 1.00 79.75 166 TYR A CA 1
ATOM 1281 C C . TYR A 1 166 ? -12.275 12.589 1.756 1.00 79.75 166 TYR A C 1
ATO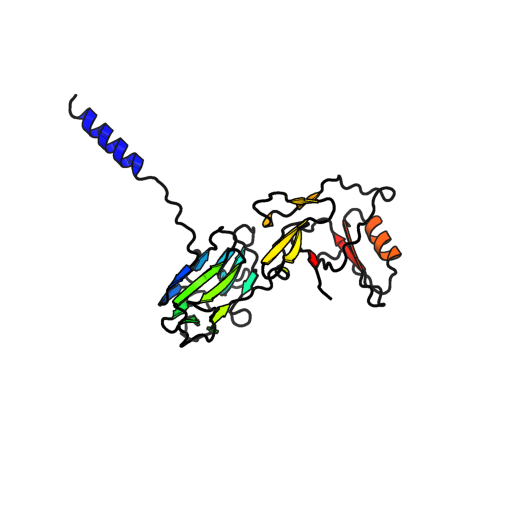M 1283 O O . TYR A 1 166 ? -13.497 12.681 1.891 1.00 79.75 166 TYR A O 1
ATOM 1291 N N . LEU A 1 167 ? -11.475 13.653 1.736 1.00 78.19 167 LEU A N 1
ATOM 1292 C CA . LEU A 1 167 ? -11.952 15.026 1.628 1.00 78.19 167 LEU A CA 1
ATOM 1293 C C . LEU A 1 167 ? -11.640 15.526 0.213 1.00 78.19 167 LEU A C 1
ATOM 1295 O O . LEU A 1 167 ? -10.533 15.986 -0.061 1.00 78.19 167 LEU A O 1
ATOM 1299 N N . GLY A 1 168 ? -12.615 15.403 -0.692 1.00 78.00 168 GLY A N 1
ATOM 1300 C CA . GLY A 1 168 ? -12.361 15.550 -2.129 1.00 78.00 168 GLY A CA 1
ATOM 1301 C C . GLY A 1 168 ? -11.475 14.406 -2.624 1.00 78.00 168 GLY A C 1
ATOM 1302 O O . GLY A 1 168 ? -11.742 13.253 -2.297 1.00 78.00 168 GLY A O 1
ATOM 1303 N N . ASP A 1 169 ? -10.397 14.731 -3.336 1.00 68.50 169 ASP A N 1
ATOM 1304 C CA . ASP A 1 169 ? -9.436 13.743 -3.854 1.00 68.50 169 ASP A CA 1
ATOM 1305 C C . ASP A 1 169 ? -8.295 13.428 -2.866 1.00 68.50 169 ASP A C 1
ATOM 1307 O O . ASP A 1 169 ? -7.384 12.656 -3.171 1.00 68.50 169 ASP A O 1
ATOM 1311 N N . GLN A 1 170 ? -8.309 14.032 -1.672 1.00 71.06 170 GLN A N 1
ATOM 1312 C CA . GLN A 1 170 ? -7.264 13.847 -0.670 1.00 71.06 170 GLN A CA 1
ATOM 1313 C C . GLN A 1 170 ? -7.724 12.889 0.432 1.00 71.06 170 GLN A C 1
ATOM 1315 O O . GLN A 1 170 ? -8.729 13.126 1.105 1.00 71.06 170 GLN A O 1
ATOM 1320 N N . MET A 1 171 ? -6.951 11.824 0.652 1.00 77.94 171 MET A N 1
ATOM 1321 C CA . MET A 1 171 ? -7.113 10.955 1.817 1.00 77.94 171 MET A CA 1
ATOM 1322 C C . MET A 1 171 ? -6.889 11.760 3.100 1.00 77.94 171 MET A C 1
ATOM 1324 O O . MET A 1 171 ? -5.938 12.536 3.215 1.00 77.94 171 MET A O 1
ATOM 1328 N N . ARG A 1 172 ? -7.747 11.536 4.088 1.00 84.50 172 ARG A N 1
ATOM 1329 C CA . ARG A 1 172 ? -7.681 12.144 5.405 1.00 84.50 172 ARG A CA 1
ATOM 1330 C C . ARG A 1 172 ? -7.787 11.070 6.477 1.00 84.50 172 ARG A C 1
ATOM 1332 O O . ARG A 1 172 ? -8.671 10.221 6.453 1.00 84.50 172 ARG A O 1
ATOM 1339 N N . CYS A 1 173 ? -6.920 11.191 7.475 1.00 85.00 173 CYS A N 1
ATOM 1340 C CA . CYS A 1 173 ? -7.049 10.458 8.723 1.00 85.00 173 CYS A CA 1
ATOM 1341 C C . CYS A 1 173 ? -7.670 11.347 9.803 1.00 85.00 173 CYS A C 1
ATOM 1343 O O . CYS A 1 173 ? -7.330 12.525 9.952 1.00 85.00 173 CYS A O 1
ATOM 1345 N N . SER A 1 174 ? -8.593 10.782 10.571 1.00 88.19 174 SER A N 1
ATOM 1346 C CA . SER A 1 174 ? -9.202 11.406 11.745 1.00 88.19 174 SER A CA 1
ATOM 1347 C C . SER A 1 174 ? -9.317 10.389 12.875 1.00 88.19 174 SER A C 1
ATOM 1349 O O . SER A 1 174 ? -9.193 9.193 12.648 1.00 88.19 174 SER A O 1
ATOM 1351 N N . CYS A 1 175 ? -9.515 10.845 14.106 1.00 88.44 175 CYS A N 1
ATOM 1352 C CA . CYS A 1 175 ? -9.656 9.937 15.240 1.00 88.44 175 CYS A CA 1
ATOM 1353 C C . CYS A 1 175 ? -11.114 9.597 15.512 1.00 88.44 175 CYS A C 1
ATOM 1355 O O . CYS A 1 175 ? -12.008 10.413 15.271 1.00 88.44 175 CYS A O 1
ATOM 1357 N N . LEU A 1 176 ? -11.332 8.419 16.095 1.00 85.62 176 LEU A N 1
ATOM 1358 C CA . LEU A 1 176 ? -12.624 8.055 16.665 1.00 85.62 176 LEU A CA 1
ATOM 1359 C C . LEU A 1 176 ? -13.115 9.123 17.665 1.00 85.62 176 LEU A C 1
ATOM 1361 O O . LEU A 1 176 ? -12.306 9.783 18.329 1.00 85.62 176 LEU A O 1
ATOM 1365 N N . PRO A 1 177 ? -14.438 9.307 17.821 1.00 86.19 177 PRO A N 1
ATOM 1366 C CA . PRO A 1 177 ? -14.980 10.196 18.842 1.00 86.19 177 PRO A CA 1
ATOM 1367 C C . PRO A 1 177 ? -14.431 9.864 20.237 1.00 86.19 177 PRO A C 1
ATOM 1369 O O . PRO A 1 177 ? -14.465 8.717 20.672 1.00 86.19 177 PRO A O 1
ATOM 1372 N N . GLY A 1 178 ? -13.924 10.873 20.949 1.00 87.44 178 GLY A N 1
ATOM 1373 C CA . GLY A 1 178 ? -13.284 10.681 22.257 1.00 87.44 178 GLY A CA 1
ATOM 1374 C C . GLY A 1 178 ? -11.798 10.306 22.198 1.00 87.44 178 GLY A C 1
ATOM 1375 O O . GLY A 1 178 ? -11.191 10.126 23.250 1.00 87.44 178 GLY A O 1
ATOM 1376 N N . TYR A 1 179 ? -11.196 10.244 21.010 1.00 89.44 179 TYR A N 1
ATOM 1377 C CA . TYR A 1 179 ? -9.763 10.031 20.810 1.00 89.44 179 TYR A CA 1
ATOM 1378 C C . TYR A 1 179 ? -9.085 11.300 20.264 1.00 89.44 179 TYR A C 1
ATOM 1380 O O . TYR A 1 179 ? -9.734 12.250 19.819 1.00 89.44 179 TYR A O 1
ATOM 1388 N N . GLU A 1 180 ? -7.757 11.331 20.312 1.00 93.12 180 GLU A N 1
ATOM 1389 C CA . GLU A 1 180 ? -6.916 12.351 19.678 1.00 93.12 180 GLU A CA 1
ATOM 1390 C C . GLU A 1 180 ? -5.687 11.741 19.019 1.00 93.12 180 GLU A C 1
ATOM 1392 O O . GLU A 1 180 ? -5.226 10.680 19.434 1.00 93.12 180 GLU A O 1
ATOM 1397 N N . MET A 1 181 ? -5.150 12.421 18.003 1.00 91.12 181 MET A N 1
ATOM 1398 C CA . MET A 1 181 ? -3.951 11.965 17.303 1.00 91.12 181 MET A CA 1
ATOM 1399 C C . MET A 1 181 ? -2.789 11.891 18.290 1.00 91.12 181 MET A C 1
ATOM 1401 O O . MET A 1 181 ? -2.564 12.839 19.045 1.00 91.12 181 MET A O 1
ATOM 1405 N N . LYS A 1 182 ? -2.037 10.785 18.266 1.00 90.94 182 LYS A N 1
ATOM 1406 C CA . LYS A 1 182 ? -0.797 10.669 19.049 1.00 90.94 182 LYS A CA 1
ATOM 1407 C C . LYS A 1 182 ? 0.217 11.720 18.587 1.00 90.94 182 LYS A C 1
ATOM 1409 O O . LYS A 1 182 ? 0.840 12.377 19.418 1.00 90.94 182 LYS A O 1
ATOM 1414 N N . ASN A 1 183 ? 0.291 11.935 17.271 1.00 85.06 183 ASN A N 1
ATOM 1415 C CA . ASN A 1 183 ? 1.138 12.935 16.637 1.00 85.06 183 ASN A CA 1
ATOM 1416 C C . ASN A 1 183 ? 0.395 13.627 15.473 1.00 85.06 183 ASN A C 1
ATOM 1418 O O . ASN A 1 183 ? 0.145 12.992 14.450 1.00 85.06 183 ASN A O 1
ATOM 1422 N N . PRO A 1 184 ? 0.062 14.928 15.575 1.00 84.56 184 PRO A N 1
ATOM 1423 C CA . PRO A 1 184 ? -0.628 15.655 14.504 1.00 84.56 184 PRO A CA 1
ATOM 1424 C C . PRO A 1 184 ? 0.150 15.748 13.183 1.00 84.56 184 PRO A C 1
ATOM 1426 O O . PRO A 1 184 ? -0.456 15.953 12.137 1.00 84.56 184 PRO A O 1
ATOM 1429 N N . ASN A 1 185 ? 1.478 15.604 13.226 1.00 79.62 185 ASN A N 1
ATOM 1430 C CA . ASN A 1 185 ? 2.337 15.642 12.040 1.00 79.62 185 ASN A CA 1
ATOM 1431 C C . ASN A 1 185 ? 2.572 14.251 11.433 1.00 79.62 185 ASN A C 1
ATOM 1433 O O . ASN A 1 185 ? 3.163 14.149 10.364 1.00 79.62 185 ASN A O 1
ATOM 1437 N N . ASN A 1 186 ? 2.148 13.184 12.115 1.00 76.38 186 ASN A N 1
ATOM 1438 C CA . ASN A 1 186 ? 2.339 11.805 11.679 1.00 76.38 186 ASN A CA 1
ATOM 1439 C C . ASN A 1 186 ? 1.109 10.970 12.048 1.00 76.38 186 ASN A C 1
ATOM 1441 O O . ASN A 1 186 ? 1.047 10.328 13.097 1.00 76.38 186 ASN A O 1
ATOM 1445 N N . TRP A 1 187 ? 0.116 10.991 11.163 1.00 77.56 187 TRP A N 1
ATOM 1446 C CA . TRP A 1 187 ? -1.158 10.298 11.354 1.00 77.56 187 TRP A CA 1
ATOM 1447 C C . TRP A 1 187 ? -1.015 8.771 11.425 1.00 77.56 187 TRP A C 1
ATOM 1449 O O . TRP A 1 187 ? -1.865 8.132 12.037 1.00 77.56 187 TRP A O 1
ATOM 1459 N N . ASN A 1 188 ? 0.068 8.195 10.889 1.00 74.62 188 ASN A N 1
ATOM 1460 C CA . ASN A 1 188 ? 0.343 6.753 10.964 1.00 74.62 188 ASN A CA 1
ATOM 1461 C C . ASN A 1 188 ? 0.520 6.243 12.402 1.00 74.62 188 ASN A C 1
ATOM 1463 O O . ASN A 1 188 ? 0.350 5.056 12.664 1.00 74.62 188 ASN A O 1
ATOM 1467 N N . GLU A 1 189 ? 0.852 7.118 13.358 1.00 80.31 189 GLU A N 1
ATOM 1468 C CA . GLU A 1 189 ? 0.941 6.734 14.775 1.00 80.31 189 GLU A CA 1
ATOM 1469 C C . GLU A 1 189 ? -0.441 6.437 15.388 1.00 80.31 189 GLU A C 1
ATOM 1471 O O . GLU A 1 189 ? -0.544 5.850 16.472 1.00 80.31 189 GLU A O 1
ATOM 1476 N N . GLY A 1 190 ? -1.513 6.816 14.691 1.00 84.69 190 GLY A N 1
ATOM 1477 C CA . GLY A 1 190 ? -2.884 6.608 15.112 1.00 84.69 190 GLY A CA 1
ATOM 1478 C C . GLY A 1 190 ? -3.314 7.555 16.222 1.00 84.69 190 GLY A C 1
ATOM 1479 O O . GLY A 1 190 ? -2.812 8.674 16.390 1.00 84.69 190 GLY A O 1
ATOM 1480 N N . CYS A 1 191 ? -4.285 7.096 16.996 1.00 88.56 191 CYS A N 1
ATOM 1481 C CA . CYS A 1 191 ? -4.993 7.887 17.978 1.00 88.56 191 CYS A CA 1
ATOM 1482 C C . CYS A 1 191 ? -4.945 7.235 19.360 1.00 88.56 191 CYS A C 1
ATOM 1484 O O . CYS A 1 191 ? -4.941 6.012 19.505 1.00 88.56 191 CYS A O 1
ATOM 1486 N N . ARG A 1 192 ? -4.924 8.071 20.398 1.00 88.62 192 ARG A N 1
ATOM 1487 C CA . ARG A 1 192 ? -5.017 7.667 21.805 1.00 88.62 192 ARG A CA 1
ATOM 1488 C C . ARG A 1 192 ? -6.344 8.130 22.412 1.00 88.62 192 ARG A C 1
ATOM 1490 O O . ARG A 1 192 ? -6.843 9.191 22.026 1.00 88.62 192 ARG A O 1
ATOM 1497 N N . PRO A 1 193 ? -6.926 7.372 23.353 1.00 87.81 193 PRO A N 1
ATOM 1498 C CA . PRO A 1 193 ? -8.173 7.764 23.994 1.00 87.81 193 PRO A CA 1
ATOM 1499 C C . PRO A 1 193 ? -7.960 8.975 24.914 1.00 87.81 193 PRO A C 1
ATOM 1501 O O . PRO A 1 193 ? -6.944 9.086 25.597 1.00 87.81 193 PRO A O 1
ATOM 1504 N N . LYS A 1 194 ? -8.950 9.873 24.972 1.00 90.25 194 LYS A N 1
ATOM 1505 C CA . LYS A 1 194 ? -9.039 10.972 25.960 1.00 90.25 194 LYS A CA 1
ATOM 1506 C C . LYS A 1 194 ? -9.730 10.550 27.258 1.00 90.25 194 LYS A C 1
ATOM 1508 O O . LYS A 1 194 ? -10.013 11.383 28.115 1.00 90.25 194 LYS A O 1
ATOM 1513 N N . PHE A 1 195 ? -10.058 9.271 27.373 1.00 83.12 195 PHE A N 1
ATOM 1514 C CA . PHE A 1 195 ? -10.787 8.682 28.482 1.00 83.12 195 PHE A CA 1
ATOM 1515 C C . PHE A 1 195 ? -10.076 7.415 28.949 1.00 83.12 195 PHE A C 1
ATOM 1517 O O . PHE A 1 195 ? -9.330 6.787 28.199 1.00 83.12 195 PHE A O 1
ATOM 1524 N N . THR A 1 196 ? -10.327 7.028 30.193 1.00 79.88 196 THR A N 1
ATOM 1525 C CA . THR A 1 196 ? -9.830 5.766 30.734 1.00 79.88 196 THR A CA 1
ATOM 1526 C C . THR A 1 196 ? -10.830 4.667 30.415 1.00 79.88 196 THR A C 1
ATOM 1528 O O . THR A 1 196 ? -12.013 4.795 30.737 1.00 79.88 196 THR A O 1
ATOM 1531 N N . TYR A 1 197 ? -10.366 3.589 29.787 1.00 74.62 197 TYR A N 1
ATOM 1532 C CA . TYR A 1 197 ? -11.199 2.414 29.566 1.00 74.62 197 TYR A CA 1
ATOM 1533 C C . TYR A 1 197 ? -11.541 1.764 30.913 1.00 74.62 197 TYR A C 1
ATOM 1535 O O . TYR A 1 197 ? -10.669 1.553 31.756 1.00 74.62 197 TYR A O 1
ATOM 1543 N N . SER A 1 198 ? -12.818 1.455 31.119 1.00 73.62 198 SER A N 1
ATOM 1544 C CA . SER A 1 198 ? -13.310 0.747 32.297 1.00 73.62 198 SER A CA 1
ATOM 1545 C C . SER A 1 198 ? -14.194 -0.393 31.821 1.00 73.62 198 SER A C 1
ATOM 1547 O O . SER A 1 198 ? -15.184 -0.156 31.134 1.00 73.62 198 SER A O 1
ATOM 1549 N N . CYS A 1 199 ? -13.874 -1.632 32.197 1.00 76.25 199 CYS A N 1
ATOM 1550 C CA . CYS A 1 199 ? -14.768 -2.771 31.976 1.00 76.25 199 CYS A CA 1
ATOM 1551 C C . CYS A 1 199 ? -15.858 -2.806 33.064 1.00 76.25 199 CYS A C 1
ATOM 1553 O O . CYS A 1 199 ? -16.044 -3.798 33.767 1.00 76.25 199 CYS A O 1
ATOM 1555 N N . ASN A 1 200 ? -16.546 -1.682 33.270 1.00 72.75 200 ASN A N 1
ATOM 1556 C CA . ASN A 1 200 ? -17.686 -1.612 34.169 1.00 72.75 200 ASN A CA 1
ATOM 1557 C C . ASN A 1 200 ? -18.962 -1.437 33.347 1.00 72.75 200 ASN A C 1
ATOM 1559 O O . ASN A 1 200 ? -19.244 -0.357 32.832 1.00 72.75 200 ASN A O 1
ATOM 1563 N N . LYS A 1 201 ? -19.762 -2.504 33.294 1.00 65.81 201 LYS A N 1
ATOM 1564 C CA . LYS A 1 201 ? -21.016 -2.605 32.530 1.00 65.81 201 LYS A CA 1
ATOM 1565 C C . LYS A 1 201 ? -22.015 -1.474 32.799 1.00 65.81 201 LYS A C 1
ATOM 1567 O O . LYS A 1 201 ? -22.872 -1.222 31.968 1.00 65.81 201 LYS A O 1
ATOM 1572 N N . ILE A 1 202 ? -21.922 -0.812 33.954 1.00 63.81 202 ILE A N 1
ATOM 1573 C CA . ILE A 1 202 ? -22.845 0.257 34.365 1.00 63.81 202 ILE A CA 1
ATOM 1574 C C . ILE A 1 202 ? -22.426 1.625 33.791 1.00 63.81 202 ILE A C 1
ATOM 1576 O O . ILE A 1 202 ? -23.256 2.520 33.660 1.00 63.81 202 ILE A O 1
ATOM 1580 N N . GLN A 1 203 ? -21.144 1.806 33.458 1.00 65.44 203 GLN A N 1
ATOM 1581 C CA . GLN A 1 203 ? -20.581 3.095 33.027 1.00 65.44 203 GLN A CA 1
ATOM 1582 C C . GLN A 1 203 ? -20.136 3.109 31.561 1.00 65.44 203 GLN A C 1
ATOM 1584 O O . GLN A 1 203 ? -19.958 4.186 30.989 1.00 65.44 203 GLN A O 1
ATOM 1589 N N . SER A 1 204 ? -19.959 1.938 30.951 1.00 71.00 204 SER A N 1
ATOM 1590 C CA . SER A 1 204 ? -19.538 1.819 29.558 1.00 71.00 204 SER A CA 1
ATOM 1591 C C . SER A 1 204 ? -20.726 1.993 28.621 1.00 71.00 204 SER A C 1
ATOM 1593 O O . SER A 1 204 ? -21.731 1.299 28.734 1.00 71.00 204 SER A O 1
ATOM 1595 N N . ARG A 1 205 ? -20.595 2.930 27.682 1.00 78.56 205 ARG A N 1
ATOM 1596 C CA . ARG A 1 205 ? -21.555 3.169 26.602 1.00 78.56 205 ARG A CA 1
ATOM 1597 C C . ARG A 1 205 ? -20.827 3.116 25.271 1.00 78.56 205 ARG A C 1
ATOM 1599 O O . ARG A 1 205 ? -19.698 3.603 25.181 1.00 78.56 205 ARG A O 1
ATOM 1606 N N . PHE A 1 206 ? -21.484 2.606 24.240 1.00 83.69 206 PHE A N 1
ATOM 1607 C CA . PHE A 1 206 ? -20.961 2.697 22.883 1.00 83.69 206 PHE A CA 1
ATOM 1608 C C . PHE A 1 206 ? -21.401 3.996 22.214 1.00 83.69 206 PHE A C 1
ATOM 1610 O O . PHE A 1 206 ? -22.472 4.543 22.484 1.00 83.69 206 PHE A O 1
ATOM 1617 N N . VAL A 1 207 ? -20.540 4.508 21.339 1.00 85.12 207 VAL A N 1
ATOM 1618 C CA . VAL A 1 207 ? -20.856 5.631 20.458 1.00 85.12 207 VAL A CA 1
ATOM 1619 C C . VAL A 1 207 ? -21.016 5.062 19.061 1.00 85.12 207 VAL A C 1
ATOM 1621 O O . VAL A 1 207 ? -20.085 4.466 18.525 1.00 85.12 207 VAL A O 1
ATOM 1624 N N . GLN A 1 208 ? -22.195 5.242 18.474 1.00 84.31 208 GLN A N 1
ATOM 1625 C CA . GLN A 1 208 ? -22.439 4.807 17.108 1.00 84.31 208 GLN A CA 1
ATOM 1626 C C . GLN A 1 208 ? -21.623 5.659 16.132 1.00 84.31 208 GLN A C 1
ATOM 1628 O O . GLN A 1 208 ? -21.680 6.890 16.168 1.00 84.31 208 GLN A O 1
ATOM 1633 N N . ILE A 1 209 ? -20.908 4.993 15.227 1.00 81.56 209 ILE A N 1
ATOM 1634 C CA . ILE A 1 209 ? -20.167 5.636 14.144 1.00 81.56 209 ILE A CA 1
ATOM 1635 C C . ILE A 1 209 ? -20.802 5.178 12.829 1.00 81.56 209 ILE A C 1
ATOM 1637 O O . ILE A 1 209 ? -20.591 4.039 12.409 1.00 81.56 209 ILE A O 1
ATOM 1641 N N . PRO A 1 210 ? -21.657 6.009 12.206 1.00 76.12 210 PRO A N 1
ATOM 1642 C CA . PRO A 1 210 ? -22.352 5.611 10.996 1.00 76.12 210 PRO A CA 1
ATOM 1643 C C . PRO A 1 210 ? -21.371 5.471 9.841 1.00 76.12 210 PRO A C 1
ATOM 1645 O O . PRO A 1 210 ? -20.348 6.155 9.790 1.00 76.12 210 PRO A O 1
ATOM 1648 N N . GLN A 1 211 ? -21.745 4.607 8.897 1.00 72.12 211 GLN A N 1
ATOM 1649 C CA . GLN A 1 211 ? -21.014 4.390 7.655 1.00 72.12 211 GLN A CA 1
ATOM 1650 C C . GLN A 1 211 ? -19.589 3.893 7.861 1.00 72.12 211 GLN A C 1
ATOM 1652 O O . GLN A 1 211 ? -18.849 3.907 6.907 1.00 72.12 211 GLN A O 1
ATOM 1657 N N . VAL A 1 212 ? -19.181 3.434 9.043 1.00 72.06 212 VAL A N 1
ATOM 1658 C CA . VAL A 1 212 ? -17.809 2.978 9.248 1.00 72.06 212 VAL A CA 1
ATOM 1659 C C . VAL A 1 212 ? -17.702 1.456 9.249 1.00 72.06 212 VAL A C 1
ATOM 1661 O O . VAL A 1 212 ? -18.393 0.808 10.033 1.00 72.06 212 VAL A O 1
ATOM 1664 N N . ASP A 1 213 ? -16.818 0.896 8.418 1.00 68.38 213 ASP A N 1
ATOM 1665 C CA . ASP A 1 213 ? -16.416 -0.510 8.525 1.00 68.38 213 ASP A CA 1
ATOM 1666 C C . ASP A 1 213 ? -15.052 -0.634 9.210 1.00 68.38 213 ASP A C 1
ATOM 1668 O O . ASP A 1 213 ? -14.079 0.010 8.814 1.00 68.38 213 ASP A O 1
ATOM 1672 N N . PHE A 1 214 ? -15.004 -1.470 10.245 1.00 70.19 214 PHE A N 1
ATOM 1673 C CA . PHE A 1 214 ? -13.775 -1.902 10.901 1.00 70.19 214 PHE A CA 1
ATOM 1674 C C . PHE A 1 214 ? -13.537 -3.341 10.471 1.00 70.19 214 PHE A C 1
ATOM 1676 O O . PHE A 1 214 ? -14.130 -4.273 11.020 1.00 70.19 214 PHE A O 1
ATOM 1683 N N . TYR A 1 215 ? -12.695 -3.529 9.466 1.00 64.56 215 TYR A N 1
ATOM 1684 C CA . TYR A 1 215 ? -12.376 -4.863 8.975 1.00 64.56 215 TYR A CA 1
ATOM 1685 C C . TYR A 1 215 ? -11.542 -5.640 10.014 1.00 64.56 215 TYR A C 1
ATOM 1687 O O . TYR A 1 215 ? -10.805 -5.022 10.772 1.00 64.56 215 TYR A O 1
ATOM 1695 N N . GLY A 1 216 ? -11.646 -6.975 10.074 1.00 65.62 216 GLY A N 1
ATOM 1696 C CA . GLY A 1 216 ? -10.780 -7.852 10.894 1.00 65.62 216 GLY A CA 1
ATOM 1697 C C . GLY A 1 216 ? -11.016 -7.878 12.421 1.00 65.62 216 GLY A C 1
ATOM 1698 O O . GLY A 1 216 ? -11.911 -7.204 12.932 1.00 65.62 216 GLY A O 1
ATOM 1699 N N . PHE A 1 217 ? -10.204 -8.693 13.123 1.00 65.31 217 PHE A N 1
ATOM 1700 C CA . PHE A 1 217 ? -10.194 -8.951 14.586 1.00 65.31 217 PHE A CA 1
ATOM 1701 C C . PHE A 1 217 ? -11.572 -9.193 15.218 1.00 65.31 217 PHE A C 1
ATOM 1703 O O . PHE A 1 217 ? -11.910 -8.648 16.271 1.00 65.31 217 PHE A O 1
ATOM 1710 N N . ASP A 1 218 ? -12.381 -10.017 14.553 1.00 77.81 218 ASP A N 1
ATOM 1711 C CA . ASP A 1 218 ? -13.663 -10.458 15.088 1.00 77.81 218 ASP A CA 1
ATOM 1712 C C . ASP A 1 218 ? -13.442 -11.478 16.208 1.00 77.81 218 ASP A C 1
ATOM 1714 O O . ASP A 1 218 ? -13.004 -12.599 15.955 1.00 77.81 218 ASP A O 1
ATOM 1718 N N . LEU A 1 219 ? -13.778 -11.108 17.445 1.00 76.31 219 LEU A N 1
ATOM 1719 C CA . LEU A 1 219 ? -13.659 -11.989 18.614 1.00 76.31 219 LEU A CA 1
ATOM 1720 C C . LEU A 1 219 ? -14.563 -13.219 18.488 1.00 76.31 219 LEU A C 1
ATOM 1722 O O . LEU A 1 219 ? -14.171 -14.347 18.777 1.00 76.31 219 LEU A O 1
ATOM 1726 N N . ALA A 1 220 ? -15.818 -12.986 18.106 1.00 80.75 220 ALA A N 1
ATOM 1727 C CA . ALA A 1 220 ? -16.828 -14.028 18.006 1.00 80.75 220 ALA A CA 1
ATOM 1728 C C . ALA A 1 220 ? -17.951 -13.582 17.070 1.00 80.75 220 ALA A C 1
ATOM 1730 O O . ALA A 1 220 ? -18.969 -13.053 17.517 1.00 80.75 220 ALA A O 1
ATOM 1731 N N . TYR A 1 221 ? -17.773 -13.817 15.772 1.00 87.38 221 TYR A N 1
ATOM 1732 C CA . TYR A 1 221 ? -18.824 -13.610 14.779 1.00 87.38 221 TYR A CA 1
ATOM 1733 C C . TYR A 1 221 ? -20.119 -14.347 15.160 1.00 87.38 221 TYR A C 1
ATOM 1735 O O . TYR A 1 221 ? -20.093 -15.523 15.546 1.00 87.38 221 TYR A O 1
ATOM 1743 N N . LYS A 1 222 ? -21.257 -13.653 15.039 1.00 88.75 222 LYS A N 1
ATOM 1744 C CA . LYS A 1 222 ? -22.599 -14.209 15.250 1.00 88.75 222 LYS A CA 1
ATOM 1745 C C . LYS A 1 222 ? -23.548 -13.769 14.142 1.00 88.75 222 LYS A C 1
ATOM 1747 O O . LYS A 1 222 ? -23.498 -12.637 13.668 1.00 88.75 222 LYS A O 1
ATOM 1752 N N . GLU A 1 223 ? -24.462 -14.662 13.787 1.00 90.69 223 GLU A N 1
ATOM 1753 C CA . GLU A 1 223 ? -25.536 -14.403 12.828 1.00 90.69 223 GLU A CA 1
ATOM 1754 C C . GLU A 1 223 ? -26.894 -14.489 13.509 1.00 90.69 223 GLU A C 1
ATOM 1756 O O . GLU A 1 223 ? -27.055 -15.249 14.467 1.00 90.69 223 GLU A O 1
ATOM 1761 N N . LYS A 1 224 ? -27.888 -13.794 12.946 1.00 89.81 224 LYS A N 1
ATOM 1762 C CA . LYS A 1 224 ? -29.294 -13.872 13.363 1.00 89.81 224 LYS A CA 1
ATOM 1763 C C . LYS A 1 224 ? -29.514 -13.522 14.839 1.00 89.81 224 LYS A C 1
ATOM 1765 O O . LYS A 1 224 ? -30.424 -14.064 15.462 1.00 89.81 224 LYS A O 1
ATOM 1770 N N . ILE A 1 225 ? -28.699 -12.624 15.388 1.00 91.56 225 ILE A N 1
ATOM 1771 C CA . ILE A 1 225 ? -28.899 -12.073 16.734 1.00 91.56 225 ILE A CA 1
ATOM 1772 C C . ILE A 1 225 ? -29.394 -10.632 16.649 1.00 91.56 225 ILE A C 1
ATOM 1774 O O . ILE A 1 225 ? -29.242 -9.994 15.606 1.00 91.56 225 ILE A O 1
ATOM 1778 N N . SER A 1 226 ? -29.990 -10.122 17.727 1.00 92.06 226 SER A N 1
ATOM 1779 C CA . SER A 1 226 ? -30.415 -8.723 17.784 1.00 92.06 226 SER A CA 1
ATOM 1780 C C . SER A 1 226 ? -29.230 -7.772 17.999 1.00 92.06 226 SER A C 1
ATOM 1782 O O . SER A 1 226 ? -28.131 -8.184 18.384 1.00 92.06 226 SER A O 1
ATOM 1784 N N . TYR A 1 227 ? -29.459 -6.480 17.753 1.00 90.62 227 TYR A N 1
ATOM 1785 C CA . TYR A 1 227 ? -28.484 -5.435 18.066 1.00 90.62 227 TYR A CA 1
ATOM 1786 C C . TYR A 1 227 ? -28.155 -5.427 19.566 1.00 90.62 227 TYR A C 1
ATOM 1788 O O . TYR A 1 227 ? -26.981 -5.431 19.927 1.00 90.62 227 TYR A O 1
ATOM 1796 N N . ASP A 1 228 ? -29.180 -5.504 20.420 1.00 91.00 228 ASP A N 1
ATOM 1797 C CA . ASP A 1 228 ? -29.019 -5.488 21.876 1.00 91.00 228 ASP A CA 1
ATOM 1798 C C . ASP A 1 228 ? -28.219 -6.705 22.360 1.00 91.00 228 ASP A C 1
ATOM 1800 O O . ASP A 1 228 ? -27.334 -6.572 23.203 1.00 91.00 228 ASP A O 1
ATOM 1804 N N . ASP A 1 229 ? -28.455 -7.888 21.780 1.00 91.69 229 ASP A N 1
ATOM 1805 C CA . ASP A 1 229 ? -27.665 -9.084 22.094 1.00 91.69 229 ASP A CA 1
ATOM 1806 C C . ASP A 1 229 ? -26.195 -8.903 21.694 1.00 91.69 229 ASP A C 1
ATOM 1808 O O . ASP A 1 229 ? -25.296 -9.286 22.441 1.00 91.69 229 ASP A O 1
ATOM 1812 N N . CYS A 1 230 ? -25.935 -8.299 20.530 1.00 90.94 230 CYS A N 1
ATOM 1813 C CA . CYS A 1 230 ? -24.580 -7.998 20.066 1.00 90.94 230 CYS A CA 1
ATOM 1814 C C . CYS A 1 230 ? -23.861 -7.014 21.002 1.00 90.94 230 CYS A C 1
ATOM 1816 O O . CYS A 1 230 ? -22.704 -7.230 21.375 1.00 90.94 230 CYS A O 1
ATOM 1818 N N . GLU A 1 231 ? -24.565 -5.968 21.435 1.00 90.50 231 GLU A N 1
ATOM 1819 C CA . GLU A 1 231 ? -24.062 -4.999 22.404 1.00 90.50 231 GLU A CA 1
ATOM 1820 C C . GLU A 1 231 ? -23.726 -5.674 23.740 1.00 90.50 231 GLU A C 1
ATOM 1822 O O . GLU A 1 231 ? -22.630 -5.490 24.279 1.00 90.50 231 GLU A O 1
ATOM 1827 N N . GLN A 1 232 ? -24.623 -6.522 24.251 1.00 90.00 232 GLN A N 1
ATOM 1828 C CA . GLN A 1 232 ? -24.401 -7.258 25.495 1.00 90.00 232 GLN A CA 1
ATOM 1829 C C . GLN A 1 232 ? -23.236 -8.244 25.398 1.00 90.00 232 GLN A C 1
ATOM 1831 O O . GLN A 1 232 ? -22.463 -8.352 26.351 1.00 90.00 232 GLN A O 1
ATOM 1836 N N . LEU A 1 233 ? -23.061 -8.928 24.263 1.00 90.69 233 LEU A N 1
ATOM 1837 C CA . LEU A 1 233 ? -21.902 -9.797 24.034 1.00 90.69 233 LEU A CA 1
ATOM 1838 C C . LEU A 1 233 ? -20.588 -9.026 24.191 1.00 90.69 233 LEU A C 1
ATOM 1840 O O . LEU A 1 233 ? -19.656 -9.532 24.817 1.00 90.69 233 LEU A O 1
ATOM 1844 N N . CYS A 1 234 ? -20.527 -7.796 23.677 1.00 88.25 234 CYS A N 1
ATOM 1845 C CA . CYS A 1 234 ? -19.350 -6.950 23.825 1.00 88.25 234 CYS A CA 1
ATOM 1846 C C . CYS A 1 234 ? -19.175 -6.461 25.273 1.00 88.25 234 CYS A C 1
ATOM 1848 O O . CYS A 1 234 ? -18.105 -6.630 25.845 1.00 88.25 234 CYS A O 1
ATOM 1850 N N . LEU A 1 235 ? -20.230 -5.955 25.927 1.00 87.38 235 LEU A N 1
ATOM 1851 C CA . LEU A 1 235 ? -20.164 -5.496 27.330 1.00 87.38 235 LEU A CA 1
ATOM 1852 C C . LEU A 1 235 ? -19.775 -6.599 28.325 1.00 87.38 235 LEU A C 1
ATOM 1854 O O . LEU A 1 235 ? -19.291 -6.317 29.423 1.00 87.38 235 LEU A O 1
ATOM 1858 N N . GLN A 1 236 ? -20.038 -7.861 27.988 1.00 87.19 236 GLN A N 1
ATOM 1859 C CA . GLN A 1 236 ? -19.683 -9.012 28.816 1.00 87.19 236 GLN A CA 1
ATOM 1860 C C . GLN A 1 236 ? -18.233 -9.463 28.644 1.00 87.19 236 GLN A C 1
ATOM 1862 O O . GLN A 1 236 ? -17.741 -10.197 29.502 1.00 87.19 236 GLN A O 1
ATOM 1867 N N . ASN A 1 237 ? -17.549 -9.006 27.596 1.00 86.88 237 ASN A N 1
ATOM 1868 C CA . ASN A 1 237 ? -16.166 -9.345 27.321 1.00 86.88 237 ASN A CA 1
ATOM 1869 C C . ASN A 1 237 ? -15.266 -8.112 27.483 1.00 86.88 237 ASN A C 1
ATOM 1871 O O . ASN A 1 237 ? -15.303 -7.196 26.670 1.00 86.88 237 ASN A O 1
ATOM 1875 N N . CYS A 1 238 ? -14.402 -8.110 28.501 1.00 84.06 238 CYS A N 1
ATOM 1876 C CA . CYS A 1 238 ? -13.503 -6.983 28.764 1.00 84.06 238 CYS A CA 1
ATOM 1877 C C . CYS A 1 238 ? -12.433 -6.750 27.690 1.00 84.06 238 CYS A C 1
ATOM 1879 O O . CYS A 1 238 ? -11.799 -5.698 27.714 1.00 84.06 238 CYS A O 1
ATOM 1881 N N . THR A 1 239 ? -12.208 -7.697 26.773 1.00 84.00 239 THR A N 1
ATOM 1882 C CA . THR A 1 239 ? -11.341 -7.468 25.609 1.00 84.00 239 THR A CA 1
ATOM 1883 C C . THR A 1 239 ? -12.089 -6.817 24.448 1.00 84.00 239 THR A C 1
ATOM 1885 O O . THR A 1 239 ? -11.453 -6.383 23.493 1.00 84.00 239 THR A O 1
ATOM 1888 N N . CYS A 1 240 ? -13.421 -6.710 24.517 1.00 84.62 240 CYS A N 1
ATOM 1889 C CA . CYS A 1 240 ? -14.227 -6.104 23.470 1.00 84.62 240 CYS A CA 1
ATOM 1890 C C . CYS A 1 240 ? -14.280 -4.576 23.614 1.00 84.62 240 CYS A C 1
ATOM 1892 O O . CYS A 1 240 ? -14.683 -4.033 24.646 1.00 84.62 240 CYS A O 1
ATOM 1894 N N . THR A 1 241 ? -13.888 -3.860 22.563 1.00 81.62 241 THR A N 1
ATOM 1895 C CA . THR A 1 241 ? -13.869 -2.383 22.530 1.00 81.62 241 THR A CA 1
ATOM 1896 C C . THR A 1 241 ? -14.988 -1.783 21.701 1.00 81.62 241 THR A C 1
ATOM 1898 O O . THR A 1 241 ? -15.304 -0.603 21.851 1.00 81.62 241 THR A O 1
ATOM 1901 N N . GLY A 1 242 ? -15.622 -2.588 20.857 1.00 85.19 242 GLY A N 1
ATOM 1902 C CA . GLY A 1 242 ? -16.734 -2.181 20.017 1.00 85.19 242 GLY A CA 1
ATOM 1903 C C . GLY A 1 242 ? -17.275 -3.357 19.223 1.00 85.19 242 GLY A C 1
ATOM 1904 O O . GLY A 1 242 ? -16.800 -4.483 19.342 1.00 85.19 242 GLY A O 1
ATOM 1905 N N . PHE A 1 243 ? -18.278 -3.107 18.394 1.00 87.50 243 PHE A N 1
ATOM 1906 C CA . PHE A 1 243 ? -18.833 -4.119 17.507 1.00 87.50 243 PHE A CA 1
ATOM 1907 C C . PHE A 1 243 ? -19.342 -3.474 16.219 1.00 87.50 243 PHE A C 1
ATOM 1909 O O . PHE A 1 243 ? -19.784 -2.325 16.221 1.00 87.50 243 PHE A O 1
ATOM 1916 N N . SER A 1 244 ? -19.289 -4.219 15.116 1.00 86.69 244 SER A N 1
ATOM 1917 C CA . SER A 1 244 ? -20.002 -3.872 13.885 1.00 86.69 244 SER A CA 1
ATOM 1918 C C . SER A 1 244 ? -21.287 -4.692 13.801 1.00 86.69 244 SER A C 1
ATOM 1920 O O . SER A 1 244 ? -21.301 -5.881 14.127 1.00 86.69 244 SER A O 1
ATOM 1922 N N . TYR A 1 245 ? -22.382 -4.055 13.386 1.00 86.44 245 TYR A N 1
ATOM 1923 C CA . TYR A 1 245 ? -23.686 -4.699 13.248 1.00 86.44 245 TYR A CA 1
ATOM 1924 C C . TYR A 1 245 ? -24.327 -4.328 11.910 1.00 86.44 245 TYR A C 1
ATOM 1926 O O . TYR A 1 245 ? -24.608 -3.158 11.636 1.00 86.44 245 TYR A O 1
ATOM 1934 N N . ARG A 1 246 ? -24.573 -5.323 11.048 1.00 81.88 246 ARG A N 1
ATOM 1935 C CA . ARG A 1 246 ? -25.172 -5.081 9.725 1.00 81.88 246 ARG A CA 1
ATOM 1936 C C . ARG A 1 246 ? -26.696 -5.039 9.820 1.00 81.88 246 ARG A C 1
ATOM 1938 O O . ARG A 1 246 ? -27.350 -6.054 10.043 1.00 81.88 246 ARG A O 1
ATOM 1945 N N . LEU A 1 247 ? -27.268 -3.872 9.520 1.00 71.12 247 LEU A N 1
ATOM 1946 C CA . LEU A 1 247 ? -28.718 -3.622 9.505 1.00 71.12 247 LEU A CA 1
ATOM 1947 C C . LEU A 1 247 ? -29.451 -4.187 8.272 1.00 71.12 247 LEU A C 1
ATOM 1949 O O . LEU A 1 247 ? -30.609 -3.859 8.041 1.00 71.12 247 LEU A O 1
ATOM 1953 N N . THR A 1 248 ? -28.826 -5.055 7.472 1.00 74.75 248 THR A N 1
ATOM 1954 C CA . THR A 1 248 ? -29.422 -5.634 6.249 1.00 74.75 248 THR A CA 1
ATOM 1955 C C . THR A 1 248 ? -30.514 -6.682 6.527 1.00 74.75 248 THR A C 1
ATOM 1957 O O . THR A 1 248 ? -30.857 -7.458 5.643 1.00 74.75 248 THR A O 1
ATOM 1960 N N . GLY A 1 249 ? -31.040 -6.746 7.755 1.00 67.62 249 GLY A N 1
ATOM 1961 C CA . GLY A 1 249 ? -32.114 -7.654 8.176 1.00 67.62 249 GLY A CA 1
ATOM 1962 C C . GLY A 1 249 ? -31.668 -9.056 8.609 1.00 67.62 249 GLY A C 1
ATOM 1963 O O . GLY A 1 249 ? -32.470 -9.797 9.163 1.00 67.62 249 GLY A O 1
ATOM 1964 N N . ALA A 1 250 ? -30.399 -9.418 8.409 1.00 79.06 250 ALA A N 1
ATOM 1965 C CA . ALA A 1 250 ? -29.872 -10.742 8.759 1.00 79.06 250 ALA A CA 1
ATOM 1966 C C . ALA A 1 250 ? -29.276 -10.838 10.182 1.00 79.06 250 ALA A C 1
ATOM 1968 O O . ALA A 1 250 ? -29.009 -11.941 10.655 1.00 79.06 250 ALA A O 1
ATOM 1969 N N . GLY A 1 251 ? -29.074 -9.704 10.867 1.00 84.94 251 GLY A N 1
ATOM 1970 C CA . GLY A 1 251 ? -28.569 -9.669 12.246 1.00 84.94 251 GLY A CA 1
ATOM 1971 C C . GLY A 1 251 ? -27.131 -10.171 12.385 1.00 84.94 251 GLY A C 1
ATOM 1972 O O . GLY A 1 251 ? -26.850 -11.024 13.226 1.00 84.94 251 GLY A O 1
ATOM 1973 N N . PHE A 1 252 ? -26.229 -9.701 11.516 1.00 88.94 252 PHE A N 1
ATOM 1974 C CA . PHE A 1 252 ? -24.808 -10.050 11.587 1.00 88.94 252 PHE A CA 1
ATOM 1975 C C . PHE A 1 252 ? -24.086 -9.154 12.593 1.00 88.94 252 PHE A C 1
ATOM 1977 O O . PHE A 1 252 ? -24.090 -7.931 12.437 1.00 88.94 252 PHE A O 1
ATOM 1984 N N . CYS A 1 253 ? -23.453 -9.778 13.582 1.00 90.19 253 CYS A N 1
ATOM 1985 C CA . CYS A 1 253 ? -22.726 -9.143 14.671 1.00 90.19 253 CYS A CA 1
ATOM 1986 C C . CYS A 1 253 ? -21.246 -9.529 14.634 1.00 90.19 253 CYS A C 1
ATOM 1988 O O . CYS A 1 253 ? -20.893 -10.707 14.527 1.00 90.19 253 CYS A O 1
ATOM 1990 N N . TYR A 1 254 ? -20.397 -8.519 14.784 1.00 88.81 254 TYR A N 1
ATOM 1991 C CA . TYR A 1 254 ? -18.947 -8.616 14.692 1.00 88.81 254 TYR A CA 1
ATOM 1992 C C . TYR A 1 254 ? -18.307 -7.893 15.892 1.00 88.81 254 TYR A C 1
ATOM 1994 O O . TYR A 1 254 ? -17.955 -6.716 15.766 1.00 88.81 254 TYR A O 1
ATOM 2002 N N . PRO A 1 255 ? -18.210 -8.529 17.079 1.00 88.50 255 PRO A N 1
ATOM 2003 C CA . PRO A 1 255 ? -17.520 -7.952 18.235 1.00 88.50 255 PRO A CA 1
ATOM 2004 C C . PRO A 1 255 ? -16.017 -7.806 17.961 1.00 88.50 255 PRO A C 1
ATOM 2006 O O . PRO A 1 255 ? -15.410 -8.726 17.415 1.00 88.50 255 PRO A O 1
ATOM 2009 N N . LYS A 1 256 ? -15.420 -6.677 18.350 1.00 83.31 256 LYS A N 1
ATOM 2010 C CA . LYS A 1 256 ? -14.047 -6.266 18.010 1.00 83.31 256 LYS A CA 1
ATOM 2011 C C . LYS A 1 256 ? -13.150 -6.189 19.245 1.00 83.31 256 LYS A C 1
ATOM 2013 O O . LYS A 1 256 ? -13.585 -5.695 20.284 1.00 83.31 256 LYS A O 1
ATOM 2018 N N . GLU A 1 257 ? -11.908 -6.651 19.121 1.00 77.00 257 GLU A N 1
ATOM 2019 C CA . GLU A 1 257 ? -10.920 -6.692 20.213 1.00 77.00 257 GLU A CA 1
ATOM 2020 C C . GLU A 1 257 ? -10.144 -5.371 20.437 1.00 77.00 257 GLU A C 1
ATOM 2022 O O . GLU A 1 257 ? -10.026 -4.541 19.535 1.00 77.00 257 GLU A O 1
ATOM 2027 N N . ILE A 1 258 ? -9.596 -5.202 21.655 1.00 57.12 258 ILE A N 1
ATOM 2028 C CA . ILE A 1 258 ? -8.673 -4.140 22.125 1.00 57.12 258 ILE A CA 1
ATOM 2029 C C . ILE A 1 258 ? -7.480 -3.911 21.195 1.00 57.12 258 ILE A C 1
ATOM 2031 O O . ILE A 1 258 ? -7.031 -2.777 21.034 1.00 57.12 258 ILE A O 1
ATOM 2035 N N . GLU A 1 259 ? -6.981 -4.965 20.566 1.00 51.50 259 GLU A N 1
ATOM 2036 C CA . GLU A 1 259 ? -5.816 -4.920 19.693 1.00 51.50 259 GLU A CA 1
ATOM 2037 C C . GLU A 1 259 ? -6.201 -4.451 18.281 1.00 51.50 259 GLU A C 1
ATOM 2039 O O . GLU A 1 259 ? -6.040 -5.156 17.289 1.00 51.50 259 GLU A O 1
ATOM 2044 N N . MET A 1 260 ? -6.684 -3.208 18.162 1.00 51.56 260 MET A N 1
ATOM 2045 C CA . MET A 1 260 ? -6.909 -2.522 16.879 1.00 51.56 260 MET A CA 1
ATOM 2046 C C . MET A 1 260 ? -5.586 -2.128 16.186 1.00 51.56 260 MET A C 1
ATOM 2048 O O . MET A 1 260 ? -5.502 -1.097 15.518 1.00 51.56 260 MET A O 1
ATOM 2052 N N . TYR A 1 261 ? -4.535 -2.937 16.334 1.00 39.69 261 TYR A N 1
ATOM 2053 C CA . TYR A 1 261 ? -3.170 -2.622 15.907 1.00 39.69 261 TYR A CA 1
ATOM 2054 C C . TYR A 1 261 ? -3.003 -2.517 14.390 1.00 39.69 261 TYR A C 1
ATOM 2056 O O . TYR A 1 261 ? -1.980 -2.011 13.936 1.00 39.69 261 TYR A O 1
ATOM 2064 N N . LEU A 1 262 ? -3.986 -2.957 13.596 1.00 40.12 262 LEU A N 1
ATOM 2065 C CA . LEU A 1 262 ? -3.840 -3.027 12.141 1.00 40.12 262 LEU A CA 1
ATOM 2066 C C . LEU A 1 262 ? -5.030 -2.501 11.332 1.00 40.12 262 LEU A C 1
ATOM 2068 O O . LEU A 1 262 ? -4.937 -2.503 10.107 1.00 40.12 262 LEU A O 1
ATOM 2072 N N . ASN A 1 263 ? -6.127 -2.032 11.944 1.00 45.56 263 ASN A N 1
ATOM 2073 C CA . ASN A 1 263 ? -7.329 -1.718 11.166 1.00 45.56 263 ASN A CA 1
ATOM 2074 C C . ASN A 1 263 ? -7.797 -0.270 11.222 1.00 45.56 263 ASN A C 1
ATOM 2076 O O . ASN A 1 263 ? -7.980 0.348 12.267 1.00 45.56 263 ASN A O 1
ATOM 2080 N N . GLN A 1 264 ? -8.013 0.215 10.006 1.00 47.22 264 GLN A N 1
ATOM 2081 C CA . GLN A 1 264 ? -8.608 1.480 9.653 1.00 47.22 264 GLN A CA 1
ATOM 2082 C C . GLN A 1 264 ? -10.126 1.346 9.728 1.00 47.22 264 GLN A C 1
ATOM 2084 O O . GLN A 1 264 ? -10.696 0.310 9.385 1.00 47.22 264 GLN A O 1
ATOM 2089 N N . SER A 1 265 ? -10.777 2.415 10.159 1.00 50.25 265 SER A N 1
ATOM 2090 C CA . SER A 1 265 ? -12.217 2.570 10.002 1.00 50.25 265 SER A CA 1
ATOM 2091 C C . SER A 1 265 ? -12.492 3.277 8.680 1.00 50.25 265 SER A C 1
ATOM 2093 O O . SER A 1 265 ? -12.043 4.407 8.503 1.00 50.25 265 SER A O 1
ATOM 2095 N N . ARG A 1 266 ? -13.203 2.653 7.739 1.00 49.72 266 ARG A N 1
ATOM 2096 C CA . ARG A 1 266 ? -13.551 3.290 6.455 1.00 49.72 266 ARG A CA 1
ATOM 2097 C C . ARG A 1 266 ? -14.942 3.881 6.523 1.00 49.72 266 ARG A C 1
ATOM 2099 O O . ARG A 1 266 ? -15.860 3.119 6.780 1.00 49.72 266 ARG A O 1
ATOM 2106 N N . LYS A 1 267 ? -15.136 5.158 6.176 1.00 42.31 267 LYS A N 1
ATOM 2107 C CA . LYS A 1 267 ? -16.485 5.642 5.836 1.00 42.31 267 LYS A CA 1
ATOM 2108 C C . LYS A 1 267 ? -16.954 5.087 4.478 1.00 42.31 267 LYS A C 1
ATOM 2110 O O . LYS A 1 267 ? -16.541 5.582 3.434 1.00 42.31 267 LYS A O 1
ATOM 2115 N N . ASP A 1 268 ? -17.823 4.087 4.482 1.00 37.91 268 ASP A N 1
ATOM 2116 C CA . ASP A 1 268 ? -18.634 3.661 3.349 1.00 37.91 268 ASP A CA 1
ATOM 2117 C C . ASP A 1 268 ? -19.648 4.752 2.984 1.00 37.91 268 ASP A C 1
ATOM 2119 O O . ASP A 1 268 ? -20.696 4.918 3.616 1.00 37.91 268 ASP A O 1
ATOM 2123 N N . ILE A 1 269 ? -19.352 5.479 1.911 1.00 32.53 269 ILE A N 1
ATOM 2124 C CA . ILE A 1 269 ? -20.338 6.306 1.221 1.00 32.53 269 ILE A CA 1
ATOM 2125 C C . ILE A 1 269 ? -21.287 5.338 0.498 1.00 32.53 269 ILE A C 1
ATOM 2127 O O . ILE A 1 269 ? -21.008 4.903 -0.617 1.00 32.53 269 ILE A O 1
ATOM 2131 N N . ARG A 1 270 ? -22.365 4.926 1.170 1.00 31.02 270 ARG A N 1
ATOM 2132 C CA . ARG A 1 270 ? -23.557 4.415 0.481 1.00 31.02 270 ARG A CA 1
ATOM 2133 C C . ARG A 1 270 ? -24.412 5.572 0.002 1.00 31.02 270 ARG A C 1
ATOM 2135 O O . ARG A 1 270 ? -24.590 6.514 0.808 1.00 31.02 270 ARG A O 1
#

InterPro domains:
  IPR000742 EGF-like domain [PS50026] (148-185)
  IPR001480 Bulb-type lectin domain [PF01453] (79-147)
  IPR001480 Bulb-type lectin domain [PS50927] (20-151)
  IPR001480 Bulb-type lectin domain [SM00108] (36-151)
  IPR003609 PAN/Apple domain [PF08276] (199-253)
  IPR003609 PAN/Apple domain [PS50948] (199-270)
  IPR036426 Bulb-type lectin domain superfamily [G3DSA:2.90.10.10] (26-148)
  IPR036426 Bulb-type lectin domain superfamily [SSF51110] (66-141)

Secondary structure (DSSP, 8-state):
-HHHHHHHHHHHHHHTT-----PPP--EEETT-EEEGGGTTS-SEE-TTSSEEEEEEE-SSSTTEEEEEEEETTSTT--EEEETTTTS-EETTT-EEEE-TTS-EEEE-TTS-EEEE---TT----EEEE-TTS-EEEESSSEEEE----GGGSTTTT-TTEEEEEETTEEEEEEPTTEEES-TT-GGG-EEESS-----TTT------TTEEE-S-BSS-BSS--HHHHHHHHHT-TTEEEEEEETTTT-EEEEEES--SS-PEEE---

Sequence (270 aa):
MKNSFLFIILLQFFSILLISSKAQPQSSLNKGSSQLVEHYDQPFLVSQDGTFACGFYPDPVGVNVFYFSIWLTNSIEKTVAWTANRDSPVNGHGSKIKFGRDGNLFLRDFNGSEVWSTSTGGSSASTISLHDSGNLVINDRKVSWEALPELCQVHGLCGENGICDYLGDQMRCSCLPGYEMKNPNNWNEGCRPKFTYSCNKIQSRFVQIPQVDFYGFDLAYKEKISYDDCEQLCLQNCTCTGFSYRLTGAGFCYPKEIEMYLNQSRKDIR